Protein AF-A0A9D7K2J8-F1 (afdb_monomer_lite)

Foldseek 3Di:
DDDDDDDDPPPPPPCPVPPPLFAEEEEEEQEQDDPPDGSQQQPDDDNGGLVLLLLVLVVVLVNYPAYEYEYCDPVSVVRCVVSVHHYHDFDVVCSDPPRDPVNRVVVVCVVVVVDDTSYYHYRYSVCSPRHSVQVNVFVVLQVVDPPRPDTDDDDDDDPPPDQQPDWDADPNDTDRPCPPDDPCVPPPVPDDADDDPVPDGD

InterPro domains:
  IPR003329 Acylneuraminate cytidylyltransferase [PF02348] (27-143)
  IPR029044 Nucleotide-diphospho-sugar transferases [G3DSA:3.90.550.10] (23-186)
  IPR029044 Nucleotide-diphospho-sugar transferases [SSF53448] (23-163)
  IPR050793 CMP-NeuNAc synthase [PTHR21485] (21-173)

Sequence (202 aa):
MKEHVVFGVTLRVEVTAMNLQVRAWAFVPARGGSKSIQKKNIVSLGHRPMIEYGVRAAQLSGRFKRIICSTDDPEIAQIAAGLGVEIDWRPLELATDDASVADVAREFLVRHESDLPDVLGLIQPTSPFLLPDHVISLLDAMTMNTKCCSGQTITPTAHNSHAWNQRFFEEGAVRFMFAHCTQDWIFSPGHLWEWSSTGRIT

Secondary structure (DSSP, 8-state):
-----------------------EEEEEE--S--SSSTTGGGSEETTEEHHHHHHHHHHHHT-EEEEEEEES-HHHHHHHHHTT-EEEE--GGGSSSS--HHHHHHHHHHHTTTS--SEEEE--TT-TT--HHHHHHHHHHHHH-TT-----------TTS-GGG-EEEETTEEEETTTT--HHHHHSTT------TT----

Organism: NCBI:txid2954365

Radius of gyration: 22.58 Å; chains: 1; bounding box: 51×64×64 Å

pLDDT: mean 80.57, std 22.18, range [27.5, 98.62]

Structure (mmCIF, N/CA/C/O backbone):
data_AF-A0A9D7K2J8-F1
#
_entry.id   AF-A0A9D7K2J8-F1
#
loop_
_atom_site.group_PDB
_atom_site.id
_atom_site.type_symbol
_atom_site.label_atom_id
_atom_site.label_alt_id
_atom_site.label_comp_id
_atom_site.label_asym_id
_atom_site.label_entity_id
_atom_site.label_seq_id
_atom_site.pdbx_PDB_ins_code
_atom_site.Cartn_x
_atom_site.Cartn_y
_atom_site.Cartn_z
_atom_site.occupancy
_atom_site.B_iso_or_equiv
_atom_site.auth_seq_id
_atom_site.auth_comp_id
_atom_site.auth_asym_id
_atom_site.auth_atom_id
_atom_site.pdbx_PDB_model_num
ATOM 1 N N . MET A 1 1 ? 15.594 -24.450 -45.900 1.00 42.72 1 MET A N 1
ATOM 2 C CA . MET A 1 1 ? 16.826 -25.217 -46.173 1.00 42.72 1 MET A CA 1
ATOM 3 C C . MET A 1 1 ? 17.829 -24.339 -46.900 1.00 42.72 1 MET A C 1
ATOM 5 O O . MET A 1 1 ? 17.691 -24.129 -48.096 1.00 42.72 1 MET A O 1
ATOM 9 N N . LYS A 1 2 ? 18.786 -23.801 -46.147 1.00 27.50 2 LYS A N 1
ATOM 10 C CA . LYS A 1 2 ? 20.182 -23.548 -46.525 1.00 27.50 2 LYS A CA 1
ATOM 11 C C . LYS A 1 2 ? 20.896 -23.356 -45.189 1.00 27.50 2 LYS A C 1
ATOM 13 O O . LYS A 1 2 ? 20.738 -22.329 -44.540 1.00 27.50 2 LYS A O 1
ATOM 18 N N . GLU A 1 3 ? 21.519 -24.432 -44.728 1.00 31.95 3 GLU A N 1
ATOM 19 C CA . GLU A 1 3 ? 22.302 -24.482 -43.499 1.00 31.95 3 GLU A CA 1
ATOM 20 C C . GLU A 1 3 ? 23.699 -23.941 -43.800 1.00 31.95 3 GLU A C 1
ATOM 22 O O . GLU A 1 3 ? 24.377 -24.428 -44.703 1.00 31.95 3 GLU A O 1
ATOM 27 N N . HIS A 1 4 ? 24.131 -22.942 -43.038 1.00 29.77 4 HIS A N 1
ATOM 28 C CA . HIS A 1 4 ? 25.547 -22.666 -42.858 1.00 29.77 4 HIS A CA 1
ATOM 29 C C . HIS A 1 4 ? 25.929 -23.224 -41.491 1.00 29.77 4 HIS A C 1
ATOM 31 O O . HIS A 1 4 ? 25.612 -22.644 -40.456 1.00 29.77 4 HIS A O 1
ATOM 37 N N . VAL A 1 5 ? 26.563 -24.395 -41.508 1.00 32.91 5 VAL A N 1
ATOM 38 C CA . VAL A 1 5 ? 27.173 -25.013 -40.333 1.00 32.91 5 VAL A CA 1
ATOM 39 C C . VAL A 1 5 ? 28.479 -24.277 -40.057 1.00 32.91 5 VAL A C 1
ATOM 41 O O . VAL A 1 5 ? 29.444 -24.402 -40.807 1.00 32.91 5 VAL A O 1
ATOM 44 N N . VAL A 1 6 ? 28.502 -23.504 -38.977 1.00 33.12 6 VAL A N 1
ATOM 45 C CA . VAL A 1 6 ? 29.734 -23.047 -38.335 1.00 33.12 6 VAL A CA 1
ATOM 46 C C . VAL A 1 6 ? 29.748 -23.684 -36.955 1.00 33.12 6 VAL A C 1
ATOM 48 O O . VAL A 1 6 ? 28.780 -23.565 -36.206 1.00 33.12 6 VAL A O 1
ATOM 51 N N . PHE A 1 7 ? 30.828 -24.406 -36.652 1.00 39.28 7 PHE A N 1
ATOM 52 C CA . PHE A 1 7 ? 31.101 -24.962 -35.331 1.00 39.28 7 PHE A CA 1
ATOM 53 C C . PHE A 1 7 ? 30.921 -23.877 -34.268 1.00 39.28 7 PHE A C 1
ATOM 55 O O . PHE A 1 7 ? 31.705 -22.936 -34.177 1.00 39.28 7 PHE A O 1
ATOM 62 N N . GLY A 1 8 ? 29.883 -24.024 -33.460 1.00 29.44 8 GLY A N 1
ATOM 63 C CA . GLY A 1 8 ? 29.608 -23.158 -32.334 1.00 29.44 8 GLY A CA 1
ATOM 64 C C . GLY A 1 8 ? 28.740 -23.939 -31.377 1.00 29.44 8 GLY A C 1
ATOM 65 O O . GLY A 1 8 ? 27.651 -24.379 -31.742 1.00 29.44 8 GLY A O 1
ATOM 66 N N . VAL A 1 9 ? 29.242 -24.158 -30.165 1.00 32.50 9 VAL A N 1
ATOM 67 C CA . VAL A 1 9 ? 28.431 -24.628 -29.046 1.00 32.50 9 VAL A CA 1
ATOM 68 C C . VAL A 1 9 ? 27.190 -23.743 -29.011 1.00 32.50 9 VAL A C 1
ATOM 70 O O . VAL A 1 9 ? 27.274 -22.557 -28.699 1.00 32.50 9 VAL A O 1
ATOM 73 N N . THR A 1 10 ? 26.037 -24.296 -29.385 1.00 28.89 10 THR A N 1
ATOM 74 C CA . THR A 1 10 ? 24.768 -23.627 -29.129 1.00 28.89 10 THR A CA 1
ATOM 75 C C . THR A 1 10 ? 24.550 -23.765 -27.634 1.00 28.89 10 THR A C 1
ATOM 77 O O . THR A 1 10 ? 23.972 -24.744 -27.167 1.00 28.89 10 THR A O 1
ATOM 80 N N . LEU A 1 11 ? 25.071 -22.807 -26.866 1.00 29.22 11 LEU A N 1
ATOM 81 C CA . LEU A 1 11 ? 24.561 -22.551 -25.531 1.00 29.22 11 LEU A CA 1
ATOM 82 C C . LEU A 1 11 ? 23.111 -22.119 -25.737 1.00 29.22 11 LEU A C 1
ATOM 84 O O . LEU A 1 11 ? 22.821 -20.950 -25.985 1.00 29.22 11 LEU A O 1
ATOM 88 N N . ARG A 1 12 ? 22.186 -23.081 -25.666 1.00 32.66 12 ARG A N 1
ATOM 89 C CA . ARG A 1 12 ? 20.829 -22.765 -25.244 1.00 32.66 12 ARG A CA 1
ATOM 90 C C . ARG A 1 12 ? 20.974 -22.253 -23.822 1.00 32.66 12 ARG A C 1
ATOM 92 O O . ARG A 1 12 ? 20.984 -23.028 -22.873 1.00 32.66 12 ARG A O 1
ATOM 99 N N . VAL A 1 13 ? 21.134 -20.942 -23.685 1.00 35.16 13 VAL A N 1
ATOM 100 C CA . VAL A 1 13 ? 20.726 -20.273 -22.461 1.00 35.16 13 VAL A CA 1
ATOM 101 C C . VAL A 1 13 ? 19.210 -20.382 -22.482 1.00 35.16 13 VAL A C 1
ATOM 103 O O . VAL A 1 13 ? 18.506 -19.513 -22.990 1.00 35.16 13 VAL A O 1
ATOM 106 N N . GLU A 1 14 ? 18.700 -21.514 -22.003 1.00 33.59 14 GLU A N 1
ATOM 107 C CA . GLU A 1 14 ? 17.402 -21.495 -21.363 1.00 33.59 14 GLU A CA 1
ATOM 108 C C . GLU A 1 14 ? 17.579 -20.495 -20.227 1.00 33.59 14 GLU A C 1
ATOM 110 O O . GLU A 1 14 ? 18.147 -20.800 -19.179 1.00 33.59 14 GLU A O 1
ATOM 115 N N . VAL A 1 15 ? 17.157 -19.249 -20.464 1.00 40.69 15 VAL A N 1
ATOM 116 C CA . VAL A 1 15 ? 16.729 -18.389 -19.372 1.00 40.69 15 VAL A CA 1
ATOM 117 C C . VAL A 1 15 ? 15.488 -19.092 -18.844 1.00 40.69 15 VAL A C 1
ATOM 119 O O . VAL A 1 15 ? 14.358 -18.742 -19.174 1.00 40.69 15 VAL A O 1
ATOM 122 N N . THR A 1 16 ? 15.702 -20.166 -18.084 1.00 38.16 16 THR A N 1
ATOM 123 C CA . THR A 1 16 ? 14.761 -20.618 -17.082 1.00 38.16 16 THR A CA 1
ATOM 124 C C . THR A 1 16 ? 14.515 -19.352 -16.303 1.00 38.16 16 THR A C 1
ATOM 126 O O . THR A 1 16 ? 15.433 -18.883 -15.630 1.00 38.16 16 THR A O 1
ATOM 129 N N . ALA A 1 17 ? 13.367 -18.709 -16.532 1.00 44.31 17 ALA A N 1
ATOM 130 C CA . ALA A 1 17 ? 12.956 -17.555 -15.765 1.00 44.31 17 ALA A CA 1
ATOM 131 C C . ALA A 1 17 ? 13.170 -17.979 -14.320 1.00 44.31 17 ALA A C 1
ATOM 133 O O . ALA A 1 17 ? 12.483 -18.882 -13.835 1.00 44.31 17 ALA A O 1
ATOM 134 N N . MET A 1 18 ? 14.229 -17.461 -13.693 1.00 40.12 18 MET A N 1
ATOM 135 C CA . MET A 1 18 ? 14.464 -17.694 -12.289 1.00 40.12 18 MET A CA 1
ATOM 136 C C . MET A 1 18 ? 13.236 -17.072 -11.664 1.00 40.12 18 MET A C 1
ATOM 138 O O . MET A 1 18 ? 13.095 -15.853 -11.634 1.00 40.12 18 MET A O 1
ATOM 142 N N . ASN A 1 19 ? 12.293 -17.931 -11.295 1.00 48.06 19 ASN A N 1
ATOM 143 C CA . ASN A 1 19 ? 11.078 -17.577 -10.604 1.00 48.06 19 ASN A CA 1
ATOM 144 C C . ASN A 1 19 ? 11.541 -17.222 -9.189 1.00 48.06 19 ASN A C 1
ATOM 146 O O . ASN A 1 19 ? 11.388 -18.002 -8.252 1.00 48.06 19 ASN A O 1
ATOM 150 N N . LEU A 1 20 ? 12.250 -16.096 -9.075 1.00 53.81 20 LEU A N 1
ATOM 151 C CA . LEU A 1 20 ? 12.633 -15.458 -7.833 1.00 53.81 20 LEU A CA 1
ATOM 152 C C . LEU A 1 20 ? 11.318 -14.972 -7.243 1.00 53.81 20 LEU A C 1
ATOM 154 O O . LEU A 1 20 ? 10.879 -13.847 -7.458 1.00 53.81 20 LEU A O 1
ATOM 158 N N . GLN A 1 21 ? 10.633 -15.898 -6.578 1.00 67.00 21 GLN A N 1
ATOM 159 C CA . GLN A 1 21 ? 9.435 -15.648 -5.800 1.00 67.00 21 GLN A CA 1
ATOM 160 C C . GLN A 1 21 ? 9.854 -14.787 -4.605 1.00 67.00 21 GLN A C 1
ATOM 162 O O . GLN A 1 21 ? 10.133 -15.296 -3.522 1.00 67.00 21 GLN A O 1
ATOM 167 N N . VAL A 1 22 ? 9.971 -13.480 -4.836 1.00 85.44 22 VAL A N 1
ATOM 168 C CA . VAL A 1 22 ? 10.204 -12.481 -3.793 1.00 85.44 22 VAL A CA 1
ATOM 169 C C . VAL A 1 22 ? 9.0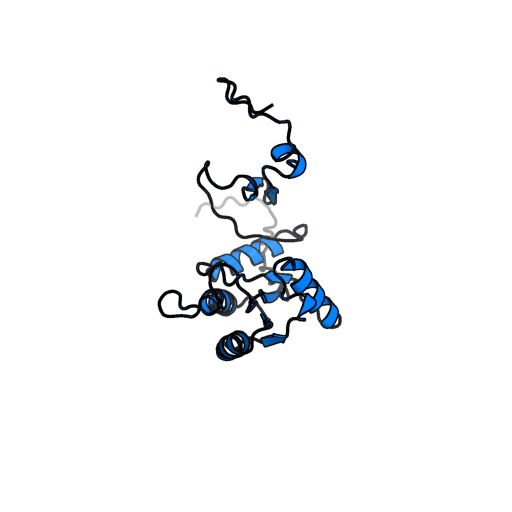24 -12.516 -2.833 1.00 85.44 22 VAL A C 1
ATOM 171 O O . VAL A 1 22 ? 7.865 -12.423 -3.249 1.00 85.44 22 VAL A O 1
ATOM 174 N N . ARG A 1 23 ? 9.302 -12.651 -1.534 1.00 93.50 23 ARG A N 1
ATOM 175 C CA . ARG A 1 23 ? 8.277 -12.604 -0.489 1.00 93.50 23 ARG A CA 1
ATOM 176 C C . ARG A 1 23 ? 7.790 -11.168 -0.351 1.00 93.50 23 ARG A C 1
ATOM 178 O O . ARG A 1 23 ? 8.352 -10.392 0.417 1.00 93.50 23 ARG A O 1
ATOM 185 N N . ALA A 1 24 ? 6.737 -10.815 -1.077 1.00 95.56 24 ALA A N 1
ATOM 186 C CA . ALA A 1 24 ? 6.154 -9.483 -1.017 1.00 95.56 24 ALA A CA 1
ATOM 187 C C . ALA A 1 24 ? 4.898 -9.443 -0.135 1.00 95.56 24 ALA A C 1
ATOM 189 O O . ALA A 1 24 ? 4.034 -10.325 -0.217 1.00 95.56 24 ALA A O 1
ATOM 190 N N . TRP A 1 25 ? 4.765 -8.387 0.667 1.00 98.06 25 TRP A N 1
ATOM 191 C CA . TRP A 1 25 ? 3.527 -8.031 1.369 1.00 98.06 25 TRP A CA 1
ATOM 192 C C . TRP A 1 25 ? 3.001 -6.699 0.845 1.00 98.06 25 TRP A C 1
ATOM 194 O O . TRP A 1 25 ? 3.784 -5.795 0.561 1.00 98.06 25 TRP A O 1
ATOM 204 N N . ALA A 1 26 ? 1.683 -6.557 0.739 1.00 98.38 26 ALA A N 1
ATOM 205 C CA . ALA A 1 26 ? 1.047 -5.275 0.469 1.00 98.38 26 ALA A CA 1
ATOM 206 C C . ALA A 1 26 ? 0.659 -4.599 1.784 1.00 98.38 26 ALA A C 1
ATOM 208 O O . ALA A 1 26 ? 0.075 -5.229 2.662 1.00 98.38 26 ALA A O 1
ATOM 209 N N . PHE A 1 27 ? 0.938 -3.306 1.889 1.00 98.50 27 PHE A N 1
ATOM 210 C CA . PHE A 1 27 ? 0.617 -2.474 3.038 1.00 98.50 27 PHE A CA 1
ATOM 211 C C . PHE A 1 27 ? -0.254 -1.298 2.594 1.00 98.50 27 PHE A C 1
ATOM 213 O O . PHE A 1 27 ? 0.160 -0.470 1.780 1.00 98.50 27 PHE A O 1
ATOM 220 N N . VAL A 1 28 ? -1.475 -1.244 3.118 1.00 98.38 28 VAL A N 1
ATOM 221 C CA . VAL A 1 28 ? -2.526 -0.288 2.765 1.00 98.38 28 VAL A CA 1
ATOM 222 C C . VAL A 1 28 ? -2.714 0.684 3.937 1.00 98.38 28 VAL A C 1
ATOM 224 O O . VAL A 1 28 ? -3.428 0.369 4.891 1.00 98.38 28 VAL A O 1
ATOM 227 N N . PRO A 1 29 ? -2.074 1.866 3.929 1.00 96.50 29 PRO A N 1
ATOM 228 C CA . PRO A 1 29 ? -2.249 2.850 4.991 1.00 96.50 29 PRO A CA 1
ATOM 229 C C . PRO A 1 29 ? -3.591 3.576 4.823 1.00 96.50 29 PRO A C 1
ATOM 231 O O . PRO A 1 29 ? -3.757 4.384 3.910 1.00 96.50 29 PRO A O 1
ATOM 234 N N . ALA A 1 30 ? -4.537 3.344 5.732 1.00 95.50 30 ALA A N 1
ATOM 235 C CA . ALA A 1 30 ? -5.884 3.902 5.649 1.00 95.50 30 ALA A CA 1
ATOM 236 C C . ALA A 1 30 ? -6.333 4.515 6.985 1.00 95.50 30 ALA A C 1
ATOM 238 O O . ALA A 1 30 ? -7.127 3.930 7.712 1.00 95.50 30 ALA A O 1
ATOM 239 N N . ARG A 1 31 ? -5.839 5.714 7.318 1.00 94.06 31 ARG A N 1
ATOM 240 C CA . ARG A 1 31 ? -6.270 6.421 8.539 1.00 94.06 31 ARG A CA 1
ATOM 241 C C . ARG A 1 31 ? -7.707 6.943 8.458 1.00 94.06 31 ARG A C 1
ATOM 243 O O . ARG A 1 31 ? -8.151 7.328 7.370 1.00 94.06 31 ARG A O 1
ATOM 250 N N . GLY A 1 32 ? -8.393 7.029 9.594 1.00 90.12 32 GLY A N 1
ATOM 251 C CA . GLY A 1 32 ? -9.736 7.613 9.702 1.00 90.12 32 GLY A CA 1
ATOM 252 C C . GLY A 1 32 ? -9.743 9.134 9.552 1.00 90.12 32 GLY A C 1
ATOM 253 O O . GLY A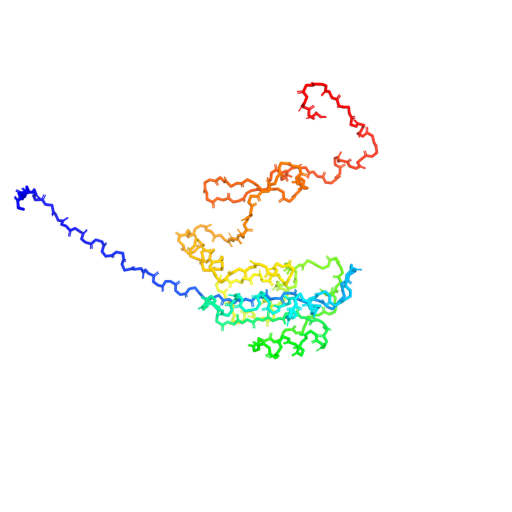 1 32 ? -10.551 9.699 8.803 1.00 90.12 32 GLY A O 1
ATOM 254 N N . GLY A 1 33 ? -8.794 9.798 10.220 1.00 83.81 33 GLY A N 1
ATOM 255 C CA . GLY A 1 33 ? -8.664 11.256 10.268 1.00 83.81 33 GLY A CA 1
ATOM 256 C C . GLY A 1 33 ? -8.195 11.871 8.949 1.00 83.81 33 GLY A C 1
ATOM 257 O O . GLY A 1 33 ? -7.017 12.147 8.770 1.00 83.81 33 GLY A O 1
ATOM 258 N N . SER A 1 34 ? -9.103 12.094 8.000 1.00 76.88 34 SER A N 1
ATOM 259 C CA . SER A 1 34 ? -8.810 12.785 6.735 1.00 76.88 34 SER A CA 1
ATOM 260 C C . SER A 1 34 ? -9.321 14.231 6.759 1.00 76.88 34 SER A C 1
ATOM 262 O O . SER A 1 34 ? -10.524 14.454 6.857 1.00 76.88 34 SER A O 1
ATOM 264 N N . LYS A 1 35 ? -8.409 15.210 6.624 1.00 75.06 35 LYS A N 1
ATOM 265 C CA . LYS A 1 35 ? -8.707 16.659 6.684 1.00 75.06 35 LYS A CA 1
ATOM 266 C C . LYS A 1 35 ? -9.657 17.167 5.593 1.00 75.06 35 LYS A C 1
ATOM 268 O O . LYS A 1 35 ? -10.490 18.019 5.865 1.00 75.06 35 LYS A O 1
ATOM 273 N N . SER A 1 36 ? -9.499 16.696 4.354 1.00 78.88 36 SER A N 1
ATOM 274 C CA . SER A 1 36 ? -10.251 17.222 3.203 1.00 78.88 36 SER A CA 1
ATOM 275 C C . SER A 1 36 ? -11.596 16.534 2.996 1.00 78.88 36 SER A C 1
ATOM 277 O O . SER A 1 36 ? -12.593 17.189 2.720 1.00 78.88 36 SER A O 1
ATOM 279 N N . ILE A 1 37 ? -11.622 15.210 3.119 1.00 82.00 37 ILE A N 1
ATOM 280 C CA . ILE A 1 37 ? -12.823 14.390 2.975 1.00 82.00 37 ILE A CA 1
ATOM 281 C C . ILE A 1 37 ? -12.840 13.444 4.167 1.00 82.00 37 ILE A C 1
ATOM 283 O O . ILE A 1 37 ? -11.963 12.588 4.271 1.00 82.00 37 ILE A O 1
ATOM 287 N N . GLN A 1 38 ? -13.816 13.589 5.061 1.00 83.56 38 GLN A N 1
ATOM 288 C CA . GLN A 1 38 ? -13.957 12.704 6.215 1.00 83.56 38 GLN A CA 1
ATOM 289 C C . GLN A 1 38 ? -14.032 11.244 5.747 1.00 83.56 38 GLN A C 1
ATOM 291 O O . GLN A 1 38 ? -14.759 10.932 4.805 1.00 83.56 38 GLN A O 1
ATOM 296 N N . LYS A 1 39 ? -13.247 10.357 6.376 1.00 84.12 39 LYS A N 1
ATOM 297 C CA . LYS A 1 39 ? -13.185 8.927 6.028 1.00 84.12 39 LYS A CA 1
ATOM 298 C C . LYS A 1 39 ? -12.918 8.667 4.534 1.00 84.12 39 LYS A C 1
ATOM 300 O O . LYS A 1 39 ? -13.392 7.682 3.975 1.00 84.12 39 LYS A O 1
ATOM 305 N N . LYS A 1 40 ? -12.106 9.524 3.886 1.00 89.62 40 LYS A N 1
ATOM 306 C CA . LYS A 1 40 ? -11.760 9.473 2.448 1.00 89.62 40 LYS A CA 1
ATOM 307 C C . LYS A 1 40 ? -11.501 8.060 1.916 1.00 89.62 40 LYS A C 1
ATOM 309 O O . LYS A 1 40 ? -11.937 7.738 0.817 1.00 89.62 40 LYS A O 1
ATOM 314 N N . ASN A 1 41 ? -10.802 7.230 2.691 1.00 93.19 41 ASN A N 1
ATOM 315 C CA . ASN A 1 41 ? -10.405 5.880 2.287 1.00 93.19 41 ASN A CA 1
ATOM 316 C C . ASN A 1 41 ? -11.591 4.929 2.066 1.00 93.19 41 ASN A C 1
ATOM 318 O O . ASN A 1 41 ? -11.442 3.954 1.342 1.00 93.19 41 ASN A O 1
ATOM 322 N N . ILE A 1 42 ? -12.763 5.207 2.635 1.00 94.88 42 ILE A N 1
ATOM 323 C CA . ILE A 1 42 ? -13.967 4.379 2.472 1.00 94.88 42 ILE A CA 1
ATOM 324 C C . ILE A 1 42 ? -15.127 5.118 1.805 1.00 94.88 42 ILE A C 1
ATOM 326 O O . ILE A 1 42 ? -16.183 4.531 1.584 1.00 94.88 42 ILE A O 1
ATOM 330 N N . VAL A 1 43 ? -14.924 6.379 1.416 1.00 94.38 43 VAL A N 1
ATOM 331 C CA . VAL A 1 43 ? -15.885 7.083 0.565 1.00 94.38 43 VAL A CA 1
ATOM 332 C C . VAL A 1 43 ? -16.068 6.303 -0.732 1.00 94.38 43 VAL A C 1
ATOM 334 O O . VAL A 1 43 ? -15.097 5.833 -1.333 1.00 94.38 43 VAL A O 1
ATOM 337 N N . SER A 1 44 ? -17.325 6.168 -1.157 1.00 94.50 44 SER A N 1
ATOM 338 C CA . SER A 1 44 ? -17.652 5.507 -2.414 1.00 94.50 44 SER A CA 1
ATOM 339 C C . SER A 1 44 ? -17.076 6.300 -3.580 1.00 94.50 44 SER A C 1
ATOM 341 O O . SER A 1 44 ? -17.411 7.468 -3.787 1.00 94.50 44 SER A O 1
ATOM 343 N N . LEU A 1 45 ? -16.230 5.648 -4.366 1.00 93.94 45 LEU A N 1
ATOM 344 C CA . LEU A 1 45 ? -15.833 6.106 -5.683 1.00 93.94 45 LEU A CA 1
ATOM 345 C C . LEU A 1 45 ? -16.579 5.227 -6.685 1.00 93.94 45 LEU A C 1
ATOM 347 O O . LEU A 1 45 ? -16.332 4.029 -6.779 1.00 93.94 45 LEU A O 1
ATOM 351 N N . GLY A 1 46 ? -17.568 5.793 -7.378 1.00 92.50 46 GLY A N 1
ATOM 352 C CA . GLY A 1 46 ? -18.526 4.984 -8.132 1.00 92.50 46 GLY A CA 1
ATOM 353 C C . GLY A 1 46 ? -19.326 4.072 -7.196 1.00 92.50 46 GLY A C 1
ATOM 354 O O . GLY A 1 46 ? -20.070 4.562 -6.349 1.00 92.50 46 GLY A O 1
ATOM 355 N N . HIS A 1 47 ? -19.165 2.755 -7.343 1.00 92.69 47 HIS A N 1
ATOM 356 C CA . HIS A 1 47 ? -19.929 1.738 -6.604 1.00 92.69 47 HIS A CA 1
ATOM 357 C C . HIS A 1 47 ? -19.110 0.983 -5.547 1.00 92.69 47 HIS A C 1
ATOM 359 O O . HIS A 1 47 ? -19.585 -0.024 -5.026 1.00 92.69 47 HIS A O 1
ATOM 365 N N . ARG A 1 48 ? -17.869 1.406 -5.280 1.00 95.81 48 ARG A N 1
ATOM 366 C CA . ARG A 1 48 ? -16.945 0.714 -4.370 1.00 95.81 48 ARG A CA 1
ATOM 367 C C . ARG A 1 48 ? -16.266 1.716 -3.431 1.00 95.81 48 ARG A C 1
ATOM 369 O O . ARG A 1 48 ? -15.952 2.824 -3.874 1.00 95.81 48 ARG A O 1
ATOM 376 N N . PRO A 1 49 ? -16.002 1.359 -2.162 1.00 96.44 49 PRO A N 1
ATOM 377 C CA . PRO A 1 49 ? -15.151 2.156 -1.284 1.00 96.44 49 PRO A CA 1
ATOM 378 C C . PRO A 1 49 ? -13.775 2.392 -1.918 1.00 96.44 49 PRO A C 1
ATOM 380 O O . PRO A 1 49 ? -13.211 1.493 -2.538 1.00 96.44 49 PRO A O 1
ATOM 383 N N . MET A 1 50 ? -13.204 3.585 -1.750 1.00 96.50 50 MET A N 1
ATOM 384 C CA . MET A 1 50 ? -11.927 3.959 -2.375 1.00 96.50 50 MET A CA 1
ATOM 385 C C . MET A 1 50 ? -10.787 2.953 -2.100 1.00 96.50 50 MET A C 1
ATOM 387 O O . MET A 1 50 ? -10.045 2.598 -3.015 1.00 96.50 50 MET A O 1
ATOM 391 N N . ILE A 1 51 ? -10.685 2.438 -0.872 1.00 97.44 51 ILE A N 1
ATOM 392 C CA . ILE A 1 51 ? -9.700 1.427 -0.459 1.00 97.44 51 ILE A CA 1
ATOM 393 C C . ILE A 1 51 ? -9.798 0.123 -1.258 1.00 97.44 51 ILE A C 1
ATOM 395 O O . ILE A 1 51 ? -8.780 -0.523 -1.514 1.00 97.44 51 ILE A O 1
ATOM 399 N N . GLU A 1 52 ? -11.002 -0.246 -1.701 1.00 98.12 52 GLU A N 1
ATOM 400 C CA . GLU A 1 52 ? -11.242 -1.503 -2.403 1.00 98.12 52 GLU A CA 1
ATOM 401 C C . GLU A 1 52 ? -10.471 -1.575 -3.721 1.00 98.12 52 GLU A C 1
ATOM 403 O O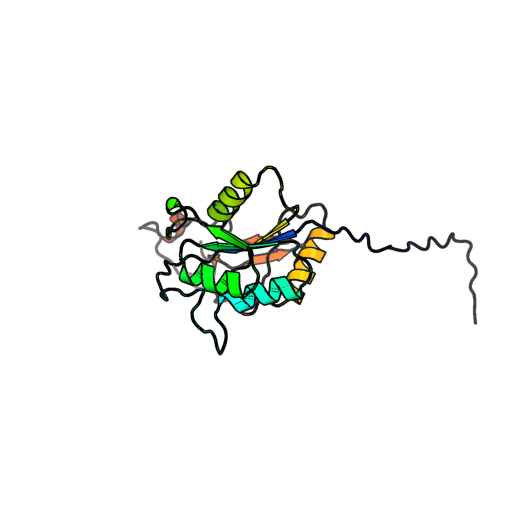 . GLU A 1 52 ? -9.978 -2.638 -4.089 1.00 98.12 52 GLU A O 1
ATOM 408 N N . TYR A 1 53 ? -10.312 -0.449 -4.417 1.00 98.06 53 TYR A N 1
ATOM 409 C CA . TYR A 1 53 ? -9.601 -0.401 -5.692 1.00 98.06 53 TYR A CA 1
ATOM 410 C C . TYR A 1 53 ? -8.148 -0.871 -5.562 1.00 98.06 53 TYR A C 1
ATOM 412 O O . TYR A 1 53 ? -7.719 -1.773 -6.285 1.00 98.06 53 TYR A O 1
ATOM 420 N N . GLY A 1 54 ? -7.411 -0.310 -4.600 1.00 97.69 54 GLY A N 1
ATOM 421 C CA . GLY A 1 54 ? -6.020 -0.686 -4.344 1.00 97.69 54 GLY A CA 1
ATOM 422 C C . GLY A 1 54 ? -5.890 -2.121 -3.831 1.00 97.69 54 GLY A C 1
ATOM 423 O O . GLY A 1 54 ? -5.035 -2.869 -4.305 1.00 97.69 54 GLY A O 1
ATOM 424 N N . VAL A 1 55 ? -6.774 -2.535 -2.915 1.00 98.38 55 VAL A N 1
ATOM 425 C CA . VAL A 1 55 ? -6.800 -3.909 -2.388 1.00 98.38 55 VAL A CA 1
ATOM 426 C C . VAL A 1 55 ? -7.032 -4.923 -3.506 1.00 98.38 55 VAL A C 1
ATOM 428 O O . VAL A 1 55 ? -6.284 -5.891 -3.619 1.00 98.38 55 VAL A O 1
ATOM 431 N N . ARG A 1 56 ? -8.010 -4.684 -4.385 1.00 98.12 56 ARG A N 1
ATOM 432 C CA . ARG A 1 56 ? -8.288 -5.581 -5.511 1.00 98.12 56 ARG A CA 1
ATOM 433 C C . ARG A 1 56 ? -7.144 -5.613 -6.512 1.00 98.12 56 ARG A C 1
ATOM 435 O O . ARG A 1 56 ? -6.841 -6.687 -7.019 1.00 98.12 56 ARG A O 1
ATOM 442 N N . ALA A 1 57 ? -6.484 -4.485 -6.778 1.00 98.19 57 ALA A N 1
ATOM 443 C CA . ALA A 1 57 ? -5.293 -4.467 -7.624 1.00 98.19 57 ALA A CA 1
ATOM 444 C C . ALA A 1 57 ? -4.174 -5.348 -7.043 1.00 98.19 57 ALA A C 1
ATOM 446 O O . ALA A 1 57 ? -3.585 -6.154 -7.764 1.00 98.19 57 ALA A O 1
ATOM 447 N N . ALA A 1 58 ? -3.938 -5.258 -5.730 1.00 98.19 58 ALA A N 1
ATOM 448 C CA . ALA A 1 58 ? -2.981 -6.105 -5.026 1.00 98.19 58 ALA A CA 1
ATOM 449 C C . ALA A 1 58 ? -3.376 -7.593 -5.079 1.00 98.19 58 ALA A C 1
ATOM 451 O O . ALA A 1 58 ? -2.541 -8.427 -5.420 1.00 98.19 58 ALA A O 1
ATOM 452 N N . GLN A 1 59 ? -4.644 -7.931 -4.831 1.00 98.38 59 GLN A N 1
ATOM 453 C CA . GLN A 1 59 ? -5.146 -9.310 -4.893 1.00 98.38 59 GLN A CA 1
ATOM 454 C C . GLN A 1 59 ? -5.027 -9.912 -6.296 1.00 98.38 59 GLN A C 1
ATOM 456 O O . GLN A 1 59 ? -4.462 -10.989 -6.470 1.00 98.38 59 GLN A O 1
ATOM 461 N N . LEU A 1 60 ? -5.527 -9.199 -7.307 1.00 98.31 60 LEU A N 1
ATOM 462 C CA . LEU A 1 60 ? -5.539 -9.655 -8.698 1.00 98.31 60 LEU A CA 1
ATOM 463 C C . LEU A 1 60 ? -4.135 -9.741 -9.304 1.00 98.31 60 LEU A C 1
ATOM 465 O O . LEU A 1 60 ? -3.949 -10.470 -10.271 1.00 98.31 60 LEU A O 1
ATOM 469 N N . SER A 1 61 ? -3.147 -9.038 -8.739 1.00 97.38 61 SER A N 1
ATOM 470 C CA . SER A 1 61 ? -1.750 -9.184 -9.163 1.00 97.38 61 SER A CA 1
ATOM 471 C C . SER A 1 61 ? -1.185 -10.579 -8.878 1.00 97.38 61 SER A C 1
ATOM 473 O O . SER A 1 61 ? -0.239 -11.002 -9.538 1.00 97.38 61 SER A O 1
ATOM 475 N N . GLY A 1 62 ? -1.711 -11.278 -7.863 1.00 96.50 62 GLY A N 1
ATOM 476 C CA . GLY A 1 62 ? -1.180 -12.562 -7.403 1.00 96.50 62 GLY A CA 1
ATOM 477 C C . GLY A 1 62 ? 0.254 -12.504 -6.856 1.00 96.50 62 GLY A C 1
ATOM 478 O O . GLY A 1 62 ? 0.865 -13.552 -6.668 1.00 96.50 62 GLY A O 1
ATOM 479 N N . ARG A 1 63 ? 0.816 -11.308 -6.618 1.00 95.44 63 ARG A N 1
ATOM 480 C CA . ARG A 1 63 ? 2.220 -11.130 -6.202 1.00 95.44 63 ARG A CA 1
ATOM 481 C C . ARG A 1 63 ? 2.428 -11.020 -4.693 1.00 95.44 63 ARG A C 1
ATOM 483 O O . ARG A 1 63 ? 3.558 -11.149 -4.234 1.00 95.44 63 ARG A O 1
ATOM 490 N N . PHE A 1 64 ? 1.373 -10.774 -3.919 1.00 97.25 64 PHE A N 1
ATOM 491 C CA . PHE A 1 64 ? 1.482 -10.551 -2.478 1.00 97.25 64 PHE A CA 1
ATOM 492 C C . PHE A 1 64 ? 1.036 -11.772 -1.677 1.00 97.25 64 PHE A C 1
ATOM 494 O O . PHE A 1 64 ? -0.080 -12.258 -1.844 1.00 97.25 64 PHE A O 1
ATOM 501 N N . LYS A 1 65 ? 1.890 -12.227 -0.753 1.00 96.19 65 LYS A N 1
ATOM 502 C CA . LYS A 1 65 ? 1.566 -13.313 0.188 1.00 96.19 65 LYS A CA 1
ATOM 503 C C . LYS A 1 65 ? 0.581 -12.861 1.269 1.00 96.19 65 LYS A C 1
ATOM 505 O O . LYS A 1 65 ? -0.227 -13.653 1.740 1.00 96.19 65 LYS A O 1
ATOM 510 N N . ARG A 1 66 ? 0.696 -11.598 1.680 1.00 97.38 66 ARG A N 1
ATOM 511 C CA . ARG A 1 66 ? -0.136 -10.944 2.694 1.00 97.38 66 ARG A CA 1
ATOM 512 C C . ARG A 1 66 ? -0.550 -9.575 2.188 1.00 97.38 66 ARG A C 1
ATOM 514 O O . ARG A 1 66 ? 0.237 -8.899 1.523 1.00 97.38 66 ARG A O 1
ATOM 521 N N . ILE A 1 67 ? -1.766 -9.167 2.521 1.00 98.62 67 ILE A N 1
ATOM 522 C CA . ILE A 1 67 ? -2.268 -7.817 2.275 1.00 98.62 67 ILE A CA 1
ATOM 523 C C . ILE A 1 67 ? -2.758 -7.303 3.620 1.00 98.62 67 ILE A C 1
ATOM 525 O O . ILE A 1 67 ? -3.631 -7.917 4.226 1.00 98.62 67 ILE A O 1
ATOM 529 N N . ILE A 1 68 ? -2.163 -6.210 4.085 1.00 98.62 68 ILE A N 1
ATOM 530 C CA . ILE A 1 68 ? -2.380 -5.644 5.411 1.00 98.62 68 ILE A CA 1
ATOM 531 C C . ILE A 1 68 ? -2.954 -4.240 5.255 1.00 98.62 68 ILE A C 1
ATOM 533 O O . ILE A 1 68 ? -2.385 -3.412 4.546 1.00 98.62 68 ILE A O 1
ATOM 537 N N . CYS A 1 69 ? -4.058 -3.950 5.933 1.00 98.56 69 CYS A N 1
ATOM 538 C CA . CYS A 1 69 ? -4.611 -2.612 6.079 1.00 98.56 69 CYS A CA 1
ATOM 539 C C . CYS A 1 69 ? -4.255 -2.049 7.454 1.00 98.56 69 CYS A C 1
ATOM 541 O O . CYS A 1 69 ? -4.722 -2.565 8.466 1.00 98.56 69 CYS A O 1
ATOM 543 N N . SER A 1 70 ? -3.469 -0.970 7.484 1.00 98.12 70 SER A N 1
ATOM 544 C CA . SER A 1 70 ? -3.106 -0.271 8.721 1.00 98.12 70 SER A CA 1
ATOM 545 C C . SER A 1 70 ? -4.020 0.926 8.960 1.00 98.12 70 SER A C 1
ATOM 547 O O . SER A 1 70 ? -3.977 1.914 8.208 1.00 98.12 70 SER A O 1
ATOM 549 N N . THR A 1 71 ? -4.844 0.843 10.004 1.00 97.62 71 THR A N 1
ATOM 550 C CA . THR A 1 71 ? -5.897 1.818 10.316 1.00 97.62 71 THR A CA 1
ATOM 551 C C . THR A 1 71 ? -6.093 2.011 11.820 1.00 97.62 71 THR A C 1
ATOM 553 O O . THR A 1 71 ? -5.808 1.126 12.619 1.00 97.62 71 THR A O 1
ATOM 556 N N . ASP A 1 72 ? -6.579 3.191 12.190 1.00 96.19 72 ASP A N 1
ATOM 557 C CA . ASP A 1 72 ? -7.031 3.595 13.524 1.00 96.19 72 ASP A CA 1
ATOM 558 C C . ASP A 1 72 ? -8.571 3.632 13.632 1.00 96.19 72 ASP A C 1
ATOM 560 O O . ASP A 1 72 ? -9.115 3.880 14.706 1.00 96.19 72 ASP A O 1
ATOM 564 N N . ASP A 1 73 ? -9.288 3.396 12.527 1.00 96.50 73 ASP A N 1
ATOM 565 C CA . ASP A 1 73 ? -10.737 3.577 12.436 1.00 96.50 73 ASP A CA 1
ATOM 566 C C . ASP A 1 73 ? -11.477 2.227 12.323 1.00 96.50 73 ASP A C 1
ATOM 568 O O . ASP A 1 73 ? -11.222 1.456 11.390 1.00 96.50 73 ASP A O 1
ATOM 572 N N . PRO A 1 74 ? -12.429 1.930 13.230 1.00 96.81 74 PRO A N 1
ATOM 573 C CA . PRO A 1 74 ? -13.170 0.669 13.210 1.00 96.81 74 PRO A CA 1
ATOM 574 C C . PRO A 1 74 ? -14.013 0.418 11.956 1.00 96.81 74 PRO A C 1
ATOM 576 O O . PRO A 1 74 ? -14.175 -0.734 11.559 1.00 96.81 74 PRO A O 1
ATOM 579 N N . GLU A 1 75 ? -14.546 1.460 11.315 1.00 97.19 75 GLU A N 1
ATOM 580 C CA . GLU A 1 75 ? -15.343 1.314 10.092 1.00 97.19 75 GLU A CA 1
ATOM 581 C C . GLU A 1 75 ? -14.440 0.956 8.907 1.00 97.19 75 GLU A C 1
ATOM 583 O O . GLU A 1 75 ? -14.756 0.057 8.124 1.00 97.19 75 GLU A O 1
ATOM 588 N N . ILE A 1 76 ? -13.270 1.600 8.816 1.00 97.50 76 ILE A N 1
ATOM 589 C CA . ILE A 1 76 ? -12.248 1.243 7.826 1.00 97.50 76 ILE A CA 1
ATOM 590 C C . ILE A 1 76 ? -11.781 -0.199 8.039 1.00 97.50 76 ILE A C 1
ATOM 592 O O . ILE A 1 76 ? -11.705 -0.956 7.070 1.00 97.50 76 ILE A O 1
ATOM 596 N N . ALA A 1 77 ? -11.519 -0.597 9.288 1.00 98.12 77 ALA A N 1
ATOM 597 C CA . ALA A 1 77 ? -11.125 -1.962 9.626 1.00 98.12 77 ALA A CA 1
ATOM 598 C C . ALA A 1 77 ? -12.191 -2.986 9.209 1.00 98.12 77 ALA A C 1
ATOM 600 O O . ALA A 1 77 ? -11.858 -4.005 8.607 1.00 98.12 77 ALA A O 1
ATOM 601 N N . GLN A 1 78 ? -13.471 -2.705 9.469 1.00 98.38 78 GLN A N 1
ATOM 602 C CA . GLN A 1 78 ? -14.574 -3.586 9.087 1.00 98.38 78 GLN A CA 1
ATOM 603 C C . GLN A 1 78 ? -14.670 -3.759 7.565 1.00 98.38 78 GLN A C 1
ATOM 605 O O . GLN A 1 78 ? -14.798 -4.885 7.080 1.00 98.38 78 GLN A O 1
ATOM 610 N N . ILE A 1 79 ? -14.581 -2.662 6.807 1.00 98.00 79 ILE A N 1
ATOM 611 C CA . ILE A 1 79 ? -14.623 -2.700 5.339 1.00 98.00 79 ILE A CA 1
ATOM 612 C C . ILE A 1 79 ? -13.416 -3.462 4.792 1.00 98.00 79 ILE A C 1
ATOM 614 O O . ILE A 1 79 ? -13.586 -4.355 3.966 1.00 98.00 79 ILE A O 1
ATOM 618 N N . ALA A 1 80 ? -12.208 -3.158 5.272 1.00 98.12 80 ALA A N 1
ATOM 619 C CA . ALA A 1 80 ? -10.988 -3.833 4.847 1.00 98.12 80 ALA A CA 1
ATOM 620 C C . ALA A 1 80 ? -11.032 -5.341 5.160 1.00 98.12 80 ALA A C 1
ATOM 622 O O . ALA A 1 80 ? -10.772 -6.158 4.279 1.00 98.12 80 ALA A O 1
ATOM 623 N N . ALA A 1 81 ? -11.461 -5.732 6.360 1.00 98.38 81 ALA A N 1
ATOM 624 C CA . ALA A 1 81 ? -11.630 -7.140 6.716 1.00 98.38 81 ALA A CA 1
ATOM 625 C C . ALA A 1 81 ? -12.643 -7.845 5.795 1.00 98.38 81 ALA A C 1
ATOM 627 O O . ALA A 1 81 ? -12.407 -8.975 5.368 1.00 98.38 81 ALA A O 1
ATOM 628 N N . GLY A 1 82 ? -13.726 -7.159 5.411 1.00 98.38 82 GLY A N 1
ATOM 629 C CA . GLY A 1 82 ? -14.699 -7.648 4.427 1.00 98.38 82 GLY A CA 1
ATOM 630 C C . GLY A 1 82 ? -14.121 -7.882 3.024 1.00 98.38 82 GLY A C 1
ATOM 631 O O . GLY A 1 82 ? -14.673 -8.675 2.263 1.00 98.38 82 GLY A O 1
ATOM 632 N N . LEU A 1 83 ? -12.990 -7.253 2.689 1.00 98.06 83 LEU A N 1
ATOM 633 C CA . LEU A 1 83 ? -12.235 -7.501 1.456 1.00 98.06 83 LEU A CA 1
ATOM 634 C C . LEU A 1 83 ? -11.246 -8.672 1.579 1.00 98.06 83 LEU A C 1
ATOM 636 O O . LEU A 1 83 ? -10.572 -8.994 0.601 1.00 98.06 83 LEU A O 1
ATOM 640 N N . GLY A 1 84 ? -11.138 -9.303 2.751 1.00 97.94 84 GLY A N 1
ATOM 641 C CA . GLY A 1 84 ? -10.229 -10.422 3.001 1.00 97.94 84 GLY A CA 1
ATOM 642 C C . GLY A 1 84 ? -8.776 -10.005 3.235 1.00 97.94 84 GLY A C 1
ATOM 643 O O . GLY A 1 84 ? -7.873 -10.777 2.916 1.00 97.94 84 GLY A O 1
ATOM 644 N N . VAL A 1 85 ? -8.536 -8.791 3.746 1.00 97.69 85 VAL A N 1
ATOM 645 C CA . VAL A 1 85 ? -7.189 -8.326 4.119 1.00 97.69 85 VAL A CA 1
ATOM 646 C C . VAL A 1 85 ? -6.993 -8.336 5.633 1.00 97.69 85 VAL A C 1
ATOM 648 O O . VAL A 1 85 ? -7.946 -8.210 6.401 1.00 97.69 85 VAL A O 1
ATOM 651 N N . GLU A 1 86 ? -5.746 -8.488 6.065 1.00 98.25 86 GLU A N 1
ATOM 652 C CA . GLU A 1 86 ? -5.370 -8.459 7.476 1.00 98.25 86 GLU A CA 1
ATOM 653 C C . GLU A 1 86 ? -5.469 -7.036 8.030 1.00 98.25 86 GLU A C 1
ATOM 655 O O . GLU A 1 86 ? -5.179 -6.070 7.323 1.00 98.25 86 GLU A O 1
ATOM 660 N N . ILE A 1 87 ? -5.854 -6.899 9.299 1.00 98.44 87 ILE A N 1
ATOM 661 C CA . ILE A 1 87 ? -5.949 -5.595 9.959 1.00 98.44 87 ILE A CA 1
ATOM 662 C C . ILE A 1 87 ? -4.752 -5.397 10.874 1.00 98.44 87 ILE A C 1
ATOM 664 O O . ILE A 1 87 ? -4.512 -6.184 11.788 1.00 98.44 87 ILE A O 1
ATOM 668 N N . ASP A 1 88 ? -4.041 -4.304 10.636 1.00 97.94 88 ASP A N 1
ATOM 669 C CA . ASP A 1 88 ? -3.056 -3.750 11.543 1.00 97.94 88 ASP A CA 1
ATOM 670 C C . ASP A 1 88 ? -3.665 -2.538 12.260 1.00 97.94 88 ASP A C 1
ATOM 672 O O . ASP A 1 88 ? -4.022 -1.539 11.630 1.00 97.94 88 ASP A O 1
ATOM 676 N N . TRP A 1 89 ? -3.811 -2.634 13.581 1.00 97.56 89 TRP A N 1
ATOM 677 C CA . TRP A 1 89 ? -4.279 -1.515 14.394 1.00 97.56 89 TRP A CA 1
ATOM 678 C C . TRP A 1 89 ? -3.146 -0.517 14.576 1.00 97.56 89 TRP A C 1
ATOM 680 O O . TRP A 1 89 ? -2.202 -0.752 15.331 1.00 97.56 89 TRP A O 1
ATOM 690 N N . ARG A 1 90 ? -3.252 0.599 13.859 1.00 94.62 90 ARG A N 1
ATOM 691 C CA . ARG A 1 90 ? -2.255 1.660 13.875 1.00 94.62 90 ARG A CA 1
ATOM 692 C C . ARG A 1 90 ? -2.204 2.318 15.261 1.00 94.62 90 ARG A C 1
ATOM 694 O O . ARG A 1 90 ? -3.257 2.724 15.757 1.00 94.62 90 ARG A O 1
ATOM 701 N N . PRO A 1 91 ? -1.010 2.520 15.846 1.00 93.88 91 PRO A N 1
ATOM 702 C CA . PRO A 1 91 ? -0.866 3.326 17.055 1.00 93.88 91 PRO A CA 1
ATOM 703 C C . PRO A 1 91 ? -1.388 4.755 16.850 1.00 93.88 91 PRO A C 1
ATOM 705 O O . PRO A 1 91 ? -1.157 5.368 15.802 1.00 93.88 91 PRO A O 1
ATOM 708 N N . LEU A 1 92 ? -2.091 5.302 17.845 1.00 92.31 92 LEU A N 1
ATOM 709 C CA . LEU A 1 92 ? -2.752 6.611 17.736 1.00 92.31 92 LEU A CA 1
ATOM 710 C C . LEU A 1 92 ? -1.751 7.752 17.500 1.00 92.31 92 LEU A C 1
ATOM 712 O O . LEU A 1 92 ? -2.047 8.699 16.774 1.00 92.31 92 LEU A O 1
ATOM 716 N N . GLU A 1 93 ? -0.540 7.637 18.041 1.00 93.19 93 GLU A N 1
ATOM 717 C CA . GLU A 1 93 ? 0.576 8.559 17.823 1.00 93.19 93 GLU A CA 1
ATOM 718 C C . GLU A 1 93 ? 1.011 8.654 16.348 1.00 93.19 93 GLU A C 1
ATOM 720 O O . GLU A 1 93 ? 1.554 9.676 15.927 1.00 93.19 93 GLU A O 1
ATOM 725 N N . LEU A 1 94 ? 0.719 7.627 15.543 1.00 93.25 94 LEU A N 1
ATOM 726 C CA . LEU A 1 94 ? 0.990 7.570 14.104 1.00 93.25 94 LEU A CA 1
ATOM 727 C C . LEU A 1 94 ? -0.272 7.798 13.248 1.00 93.25 94 LEU A C 1
ATOM 729 O O . LEU A 1 94 ? -0.229 7.706 12.016 1.00 93.25 94 LEU A O 1
ATOM 733 N N . ALA A 1 95 ? -1.407 8.111 13.876 1.00 89.94 95 ALA A N 1
ATOM 734 C CA . ALA A 1 95 ? -2.663 8.465 13.212 1.00 89.94 95 ALA A CA 1
ATOM 735 C C . ALA A 1 95 ? -2.831 9.987 13.005 1.00 89.94 95 ALA A C 1
ATOM 737 O O . ALA A 1 95 ? -3.907 10.464 12.641 1.00 89.94 95 ALA A O 1
ATOM 738 N N . THR A 1 96 ? -1.765 10.765 13.203 1.00 89.19 96 THR A N 1
ATOM 739 C CA . THR A 1 96 ? -1.764 12.226 13.045 1.00 89.19 96 THR A CA 1
ATOM 740 C C . THR A 1 96 ? -1.585 12.650 11.582 1.00 89.19 96 THR A C 1
ATOM 742 O O . THR A 1 96 ? -1.315 11.833 10.701 1.00 89.19 96 THR A O 1
ATOM 745 N N . ASP A 1 97 ? -1.783 13.939 11.289 1.00 85.69 97 ASP A N 1
ATOM 746 C CA . ASP A 1 97 ? -1.527 14.497 9.951 1.00 85.69 97 ASP A CA 1
ATOM 747 C C . ASP A 1 97 ? -0.046 14.600 9.598 1.00 85.69 97 ASP A C 1
ATOM 749 O O . ASP A 1 97 ? 0.285 14.590 8.414 1.00 85.69 97 ASP A O 1
ATOM 753 N N . ASP A 1 98 ? 0.812 14.694 10.612 1.00 87.19 98 ASP A N 1
ATOM 754 C CA . ASP A 1 98 ? 2.254 14.865 10.449 1.00 87.19 98 ASP A CA 1
ATOM 755 C C . ASP A 1 98 ? 2.994 13.518 10.394 1.00 87.19 98 ASP A C 1
ATOM 757 O O . ASP A 1 98 ? 4.147 13.457 9.969 1.00 87.19 98 ASP A O 1
ATOM 761 N N . ALA A 1 99 ? 2.332 12.420 10.784 1.00 89.94 99 ALA A N 1
ATOM 762 C CA . ALA A 1 99 ? 2.889 11.078 10.691 1.00 89.94 99 ALA A CA 1
ATOM 763 C C . ALA A 1 99 ? 3.068 10.659 9.225 1.00 89.94 99 ALA A C 1
ATOM 765 O O . ALA A 1 99 ? 2.114 10.610 8.438 1.00 89.94 99 ALA A O 1
ATOM 766 N N . SER A 1 100 ? 4.298 10.305 8.850 1.00 92.06 100 SER A N 1
ATOM 767 C CA . SER A 1 100 ? 4.571 9.839 7.496 1.00 92.06 100 SER A CA 1
ATOM 768 C C . SER A 1 100 ? 4.130 8.384 7.312 1.00 92.06 100 SER A C 1
ATOM 770 O O . SER A 1 100 ? 4.180 7.562 8.227 1.00 92.06 100 SER A O 1
ATOM 772 N N . VAL A 1 101 ? 3.752 8.018 6.082 1.00 92.06 101 VAL A N 1
ATOM 773 C CA . VAL A 1 101 ? 3.474 6.611 5.731 1.00 92.06 101 VAL A CA 1
ATOM 774 C C . VAL A 1 101 ? 4.700 5.723 5.981 1.00 92.06 101 VAL A C 1
ATOM 776 O O . VAL A 1 101 ? 4.543 4.555 6.329 1.00 92.06 101 VAL A O 1
ATOM 779 N N . ALA A 1 102 ? 5.910 6.274 5.837 1.00 93.00 102 ALA A N 1
ATOM 780 C CA . ALA A 1 102 ? 7.150 5.560 6.116 1.00 93.00 102 ALA A CA 1
ATOM 781 C C . ALA A 1 102 ? 7.291 5.222 7.609 1.00 93.00 102 ALA A C 1
ATOM 783 O O . ALA A 1 102 ? 7.707 4.114 7.934 1.00 93.00 102 ALA A O 1
ATOM 784 N N . ASP A 1 103 ? 6.897 6.126 8.509 1.00 94.81 103 ASP A N 1
ATOM 785 C CA . ASP A 1 103 ? 6.939 5.881 9.955 1.00 94.81 103 ASP A CA 1
ATOM 786 C C . ASP A 1 103 ? 5.938 4.804 10.370 1.00 94.81 103 ASP A C 1
ATOM 788 O O . ASP A 1 103 ? 6.292 3.904 11.127 1.00 94.81 103 ASP A O 1
ATOM 792 N N . VAL A 1 104 ? 4.726 4.847 9.805 1.00 96.12 104 VAL A N 1
ATOM 793 C CA . VAL A 1 104 ? 3.689 3.822 10.011 1.00 96.12 104 VAL A CA 1
ATOM 794 C C . VAL A 1 104 ? 4.174 2.448 9.537 1.00 96.12 104 VAL A C 1
ATOM 796 O O . VAL A 1 104 ? 4.069 1.465 10.264 1.00 96.12 104 VAL A O 1
ATOM 799 N N . ALA A 1 105 ? 4.740 2.369 8.330 1.00 96.50 105 ALA A N 1
ATOM 800 C CA . ALA A 1 105 ? 5.261 1.117 7.788 1.00 96.50 105 ALA A CA 1
ATOM 801 C C . ALA A 1 105 ? 6.452 0.586 8.603 1.00 96.50 105 ALA A C 1
ATOM 803 O O . ALA A 1 105 ? 6.547 -0.612 8.856 1.00 96.50 105 ALA A O 1
ATOM 804 N N . ARG A 1 106 ? 7.354 1.471 9.038 1.00 96.06 106 ARG A N 1
ATOM 805 C CA . ARG A 1 106 ? 8.513 1.114 9.862 1.00 96.06 106 ARG A CA 1
ATOM 806 C C . ARG A 1 106 ? 8.091 0.574 11.223 1.00 96.06 106 ARG A C 1
ATOM 808 O O . ARG A 1 106 ? 8.633 -0.437 11.649 1.00 96.06 106 ARG A O 1
ATOM 815 N N . GLU A 1 107 ? 7.139 1.221 11.888 1.00 96.88 107 GLU A N 1
ATOM 816 C CA . GLU A 1 107 ? 6.589 0.744 13.160 1.00 96.88 107 GLU A CA 1
ATOM 817 C C . GLU A 1 107 ? 5.978 -0.656 13.006 1.00 96.88 107 GLU A C 1
ATOM 819 O O . GLU A 1 107 ? 6.328 -1.565 13.760 1.00 96.88 107 GLU A O 1
ATOM 824 N N . PHE A 1 108 ? 5.178 -0.863 11.954 1.00 97.12 108 PHE A N 1
ATOM 825 C CA . PHE A 1 108 ? 4.615 -2.171 11.629 1.00 97.12 108 PHE A CA 1
ATOM 826 C C . PHE A 1 108 ? 5.697 -3.243 11.438 1.00 97.12 108 PHE A C 1
ATOM 828 O O . PHE A 1 108 ? 5.585 -4.328 12.009 1.00 97.12 108 PHE A O 1
ATOM 835 N N . LEU A 1 109 ? 6.752 -2.954 10.669 1.00 96.50 109 LEU A N 1
ATOM 836 C CA . LEU A 1 109 ? 7.842 -3.906 10.434 1.00 96.50 109 LEU A CA 1
ATOM 837 C C . LEU A 1 109 ? 8.625 -4.221 11.715 1.00 96.50 109 LEU A C 1
ATOM 839 O O . LEU A 1 109 ? 8.969 -5.377 11.929 1.00 96.50 109 LEU A O 1
ATOM 843 N N . VAL A 1 110 ? 8.865 -3.235 12.586 1.00 96.38 110 VAL A N 1
ATOM 844 C CA . VAL A 1 110 ? 9.541 -3.456 13.878 1.00 96.38 110 VAL A CA 1
ATOM 845 C C . VAL A 1 110 ? 8.732 -4.403 14.766 1.00 96.38 110 VAL A C 1
ATOM 847 O O . VAL A 1 110 ? 9.294 -5.332 15.336 1.00 96.38 110 VAL A O 1
ATOM 850 N N . ARG A 1 111 ? 7.401 -4.254 14.824 1.00 94.81 111 ARG A N 1
ATOM 851 C CA . ARG A 1 111 ? 6.536 -5.204 15.550 1.00 94.81 111 ARG A CA 1
ATOM 852 C C . ARG A 1 111 ? 6.550 -6.626 14.979 1.00 94.81 111 ARG A C 1
ATOM 854 O O . ARG A 1 111 ? 6.183 -7.559 15.689 1.00 94.81 111 ARG A O 1
ATOM 861 N N . HIS A 1 112 ? 6.953 -6.790 13.720 1.00 93.38 112 HIS A N 1
ATOM 862 C CA . HIS A 1 112 ? 6.987 -8.065 13.000 1.00 93.38 112 HIS A CA 1
ATOM 863 C C . HIS A 1 112 ? 8.416 -8.500 12.644 1.00 93.38 112 HIS A C 1
ATOM 865 O O . HIS A 1 112 ? 8.605 -9.265 11.706 1.00 93.38 112 HIS A O 1
ATOM 871 N N . GLU A 1 113 ? 9.432 -8.046 13.381 1.00 92.81 113 GLU A N 1
ATOM 872 C CA . GLU A 1 113 ? 10.849 -8.276 13.051 1.00 92.81 113 GLU A CA 1
ATOM 873 C C . GLU A 1 113 ? 11.244 -9.757 12.872 1.00 92.81 113 GLU A C 1
ATOM 875 O O . GLU A 1 113 ? 12.220 -10.060 12.187 1.00 92.81 113 GLU A O 1
ATOM 880 N N . SER A 1 114 ? 10.475 -10.688 13.446 1.00 94.12 114 SER A N 1
ATOM 881 C CA . SER A 1 114 ? 10.684 -12.135 13.323 1.00 94.12 114 SER A CA 1
ATOM 882 C C . SER A 1 114 ? 10.227 -12.734 11.986 1.00 94.12 114 SER A C 1
ATOM 884 O O . SER A 1 114 ? 10.633 -13.847 11.649 1.00 94.12 114 SER A O 1
ATOM 886 N N . ASP A 1 115 ? 9.414 -12.016 11.208 1.00 94.44 115 ASP A N 1
ATOM 887 C CA . ASP A 1 115 ? 8.987 -12.399 9.863 1.00 94.44 115 ASP A CA 1
ATOM 888 C C . ASP A 1 115 ? 8.868 -11.136 9.005 1.00 94.44 115 ASP A C 1
ATOM 890 O O . ASP A 1 115 ? 7.877 -10.423 9.076 1.00 94.44 115 ASP A O 1
ATOM 894 N N . LEU A 1 116 ? 9.882 -10.835 8.193 1.00 95.25 116 LEU A N 1
ATOM 895 C CA . LEU A 1 116 ? 9.893 -9.647 7.333 1.00 95.25 116 LEU A CA 1
ATOM 896 C C . LEU A 1 116 ? 9.741 -10.029 5.857 1.00 95.25 116 LEU A C 1
ATOM 898 O O . LEU A 1 116 ? 10.344 -11.012 5.417 1.00 95.25 116 LEU A O 1
ATOM 902 N N . PRO A 1 117 ? 8.966 -9.283 5.054 1.00 95.44 117 PRO A N 1
ATOM 903 C CA . PRO A 1 117 ? 8.954 -9.490 3.616 1.00 95.44 117 PRO A CA 1
ATOM 904 C C . PRO A 1 117 ? 10.279 -9.023 3.001 1.00 95.44 117 PRO A C 1
ATOM 906 O O . PRO A 1 117 ? 10.917 -8.102 3.504 1.00 95.44 117 PRO A O 1
ATOM 909 N N . ASP A 1 118 ? 10.640 -9.605 1.861 1.00 93.44 118 ASP A N 1
ATOM 910 C CA . ASP A 1 118 ? 11.724 -9.086 1.022 1.00 93.44 118 ASP A CA 1
ATOM 911 C C . ASP A 1 118 ? 11.327 -7.721 0.427 1.00 93.44 118 ASP A C 1
ATOM 913 O O . ASP A 1 118 ? 12.167 -6.851 0.209 1.00 93.44 118 ASP A O 1
ATOM 917 N N . VAL A 1 119 ? 10.023 -7.529 0.170 1.00 94.38 119 VAL A N 1
ATOM 918 C CA . VAL A 1 119 ? 9.449 -6.288 -0.366 1.00 94.38 119 VAL A CA 1
ATOM 919 C C . VAL A 1 119 ? 8.148 -5.927 0.350 1.00 94.38 119 VAL A C 1
ATOM 921 O O . VAL A 1 119 ? 7.199 -6.711 0.387 1.00 94.38 119 VAL A O 1
ATOM 924 N N . LEU A 1 120 ? 8.065 -4.691 0.845 1.00 96.94 120 LEU A N 1
ATOM 925 C CA . LEU A 1 120 ? 6.822 -4.097 1.334 1.00 96.94 120 LEU A CA 1
ATOM 926 C C . LEU A 1 120 ? 6.242 -3.147 0.273 1.00 96.94 120 LEU A C 1
ATOM 928 O O . LEU A 1 120 ? 6.768 -2.060 0.037 1.00 96.94 120 LEU A O 1
ATOM 932 N N . GLY A 1 121 ? 5.153 -3.551 -0.375 1.00 96.81 121 GLY A N 1
ATOM 933 C CA . GLY A 1 121 ? 4.447 -2.747 -1.370 1.00 96.81 121 GLY A CA 1
ATOM 934 C C . GLY A 1 121 ? 3.476 -1.766 -0.718 1.00 96.81 121 GLY A C 1
ATOM 935 O O . GLY A 1 121 ? 2.465 -2.183 -0.158 1.00 96.81 121 GLY A O 1
ATOM 936 N N . LEU A 1 122 ? 3.739 -0.463 -0.821 1.00 97.44 122 LEU A N 1
ATOM 937 C CA . LEU A 1 122 ? 2.829 0.574 -0.324 1.00 97.44 122 LEU A CA 1
ATOM 938 C C . LEU A 1 122 ? 1.678 0.807 -1.312 1.00 97.44 122 LEU A C 1
ATOM 940 O O . LEU A 1 122 ? 1.857 1.419 -2.364 1.00 97.44 122 LEU A O 1
ATOM 944 N N . ILE A 1 123 ? 0.479 0.353 -0.952 1.00 97.62 123 ILE A N 1
ATOM 945 C CA . ILE A 1 123 ? -0.734 0.482 -1.764 1.00 97.62 123 ILE A CA 1
ATOM 946 C C . ILE A 1 123 ? -1.579 1.627 -1.208 1.00 97.62 123 ILE A C 1
ATOM 948 O O . ILE A 1 123 ? -2.320 1.468 -0.241 1.00 97.62 123 ILE A O 1
ATOM 952 N N . GLN A 1 124 ? -1.455 2.811 -1.802 1.00 94.75 124 GLN A N 1
ATOM 953 C CA . GLN A 1 124 ? -2.183 3.994 -1.342 1.00 94.75 124 GLN A CA 1
ATOM 954 C C . GLN A 1 124 ? -3.659 3.934 -1.778 1.00 94.75 124 GLN A C 1
ATOM 956 O O . GLN A 1 124 ? -3.917 3.925 -2.984 1.00 94.75 124 GLN A O 1
ATOM 961 N N . PRO A 1 125 ? -4.640 3.992 -0.850 1.00 92.94 125 PRO A N 1
ATOM 962 C CA . PRO A 1 125 ? -6.061 4.064 -1.214 1.00 92.94 125 PRO A CA 1
ATOM 963 C C . PRO A 1 125 ? -6.379 5.241 -2.145 1.00 92.94 125 PRO A C 1
ATOM 965 O O . PRO A 1 125 ? -7.242 5.156 -3.010 1.00 92.94 125 PRO A O 1
ATOM 968 N N . THR A 1 126 ? -5.631 6.340 -2.020 1.00 91.00 126 THR A N 1
ATOM 969 C CA . THR A 1 126 ? -5.792 7.557 -2.826 1.00 91.00 126 THR A CA 1
ATOM 970 C C . THR A 1 126 ? -5.329 7.430 -4.278 1.00 91.00 126 THR A C 1
ATOM 972 O O . THR A 1 126 ? -5.413 8.411 -5.014 1.00 91.00 126 THR A O 1
ATOM 975 N N . SER A 1 127 ? -4.882 6.243 -4.691 1.00 92.31 127 SER A N 1
ATOM 976 C CA . SER A 1 127 ? -4.513 5.898 -6.064 1.00 92.31 127 SER A CA 1
ATOM 977 C C . SER A 1 127 ? -5.470 4.828 -6.619 1.00 92.31 127 SER A C 1
ATOM 979 O O . SER A 1 127 ? -5.043 3.709 -6.904 1.00 92.31 127 SER A O 1
ATOM 981 N N . PRO A 1 128 ? -6.773 5.136 -6.791 1.00 94.12 128 PRO A N 1
ATOM 982 C CA . PRO A 1 128 ? -7.800 4.142 -7.126 1.00 94.12 128 PRO A CA 1
ATOM 983 C C . PRO A 1 128 ? -7.669 3.556 -8.542 1.00 94.12 128 PRO A C 1
ATOM 985 O O . PRO A 1 128 ? -8.347 2.593 -8.880 1.00 94.12 128 PRO A O 1
ATOM 988 N N . PHE A 1 129 ? -6.803 4.126 -9.382 1.00 94.81 129 PHE A N 1
ATOM 989 C CA . PHE A 1 129 ? -6.523 3.638 -10.735 1.00 94.81 129 PHE A CA 1
ATOM 990 C C . PHE A 1 129 ? -5.265 2.761 -10.806 1.00 94.81 129 PHE A C 1
ATOM 992 O O . PHE A 1 129 ? -4.751 2.498 -11.892 1.00 94.81 129 PHE A O 1
ATOM 999 N N . LEU A 1 130 ? -4.743 2.315 -9.659 1.00 95.94 130 LEU A N 1
ATOM 1000 C CA . LEU A 1 130 ? -3.723 1.276 -9.627 1.00 95.94 130 LEU A CA 1
ATOM 1001 C C . LEU A 1 130 ? -4.292 -0.006 -10.252 1.00 95.94 130 LEU A C 1
ATOM 1003 O O . LEU A 1 130 ? -5.334 -0.498 -9.825 1.00 95.94 130 LEU A O 1
ATOM 1007 N N . LEU A 1 131 ? -3.604 -0.542 -11.258 1.00 97.25 131 LEU A N 1
ATOM 1008 C CA . LEU A 1 131 ? -3.977 -1.779 -11.938 1.00 97.25 131 LEU A CA 1
ATOM 1009 C C . LEU A 1 131 ? -3.071 -2.934 -11.485 1.00 97.25 131 LEU A C 1
ATOM 1011 O O . LEU A 1 131 ? -1.920 -2.684 -11.113 1.00 97.25 131 LEU A O 1
ATOM 1015 N N . PRO A 1 132 ? -3.539 -4.194 -11.564 1.00 97.88 132 PRO A N 1
ATOM 1016 C CA . PRO A 1 132 ? -2.710 -5.369 -11.279 1.00 97.88 132 PRO A CA 1
ATOM 1017 C C . PRO A 1 132 ? -1.400 -5.378 -12.078 1.00 97.88 132 PRO A C 1
ATOM 1019 O O . PRO A 1 132 ? -0.338 -5.648 -11.522 1.00 97.88 132 PRO A O 1
ATOM 1022 N N . ASP A 1 133 ? -1.457 -4.976 -13.349 1.00 97.31 133 ASP A N 1
ATOM 1023 C CA . ASP A 1 133 ? -0.296 -4.931 -14.243 1.00 97.31 133 ASP A CA 1
ATOM 1024 C C . ASP A 1 133 ? 0.770 -3.929 -13.787 1.00 97.31 133 ASP A C 1
ATOM 1026 O O . ASP A 1 133 ? 1.960 -4.162 -14.001 1.00 97.31 133 ASP A O 1
ATOM 1030 N N . HIS A 1 134 ? 0.380 -2.841 -13.108 1.00 96.38 134 HIS A N 1
ATOM 1031 C CA . HIS A 1 134 ? 1.336 -1.891 -12.532 1.00 96.38 134 HIS A CA 1
ATOM 1032 C C . HIS A 1 134 ? 2.126 -2.535 -11.389 1.00 96.38 134 HIS A C 1
ATOM 1034 O O . HIS A 1 134 ? 3.334 -2.339 -11.292 1.00 96.38 134 HIS A O 1
ATOM 1040 N N . VAL A 1 135 ? 1.453 -3.321 -10.541 1.00 96.25 135 VAL A N 1
ATOM 1041 C CA . VAL A 1 135 ? 2.091 -4.066 -9.445 1.00 96.25 135 VAL A CA 1
ATOM 1042 C C . VAL A 1 135 ? 3.037 -5.123 -10.007 1.00 96.25 135 VAL A C 1
ATOM 1044 O O . VAL A 1 135 ? 4.188 -5.201 -9.584 1.00 96.25 135 VAL A O 1
ATOM 1047 N N . ILE A 1 136 ? 2.558 -5.906 -10.978 1.00 95.50 136 ILE A N 1
ATOM 1048 C CA . ILE A 1 136 ? 3.328 -6.961 -11.643 1.00 95.50 136 ILE A CA 1
ATOM 1049 C C . ILE A 1 136 ? 4.592 -6.376 -12.278 1.00 95.50 136 ILE A C 1
ATOM 1051 O O . ILE A 1 136 ? 5.695 -6.790 -11.931 1.00 95.50 136 ILE A O 1
ATOM 1055 N N . SER A 1 137 ? 4.433 -5.362 -13.131 1.00 93.25 137 SER A N 1
ATOM 1056 C CA . SER A 1 137 ? 5.544 -4.741 -13.858 1.00 93.25 137 SER A CA 1
ATOM 1057 C C . SER A 1 137 ? 6.571 -4.117 -12.918 1.00 93.25 137 SER A C 1
ATOM 1059 O O . SER A 1 137 ? 7.771 -4.220 -13.159 1.00 93.25 137 SER A O 1
ATOM 1061 N N . LEU A 1 138 ? 6.114 -3.479 -11.833 1.00 92.88 138 LEU A N 1
ATOM 1062 C CA . LEU A 1 138 ? 7.011 -2.859 -10.866 1.00 92.88 138 LEU A CA 1
ATOM 1063 C C . LEU A 1 138 ? 7.835 -3.904 -10.110 1.00 92.88 138 LEU A C 1
ATOM 1065 O O . LEU A 1 138 ? 9.050 -3.754 -10.006 1.00 92.88 138 LEU A O 1
ATOM 1069 N N . LEU A 1 139 ? 7.198 -4.963 -9.605 1.00 92.56 139 LEU A N 1
ATOM 1070 C CA . LEU A 1 139 ? 7.907 -6.026 -8.892 1.00 92.56 139 LEU A CA 1
ATOM 1071 C C . LEU A 1 139 ? 8.868 -6.777 -9.815 1.00 92.56 139 LEU A C 1
ATOM 1073 O O . LEU A 1 139 ? 10.000 -7.039 -9.416 1.00 92.56 139 LEU A O 1
ATOM 1077 N N . ASP A 1 140 ? 8.469 -7.048 -11.059 1.00 91.38 140 ASP A N 1
ATOM 1078 C CA . ASP A 1 140 ? 9.348 -7.666 -12.053 1.00 91.38 140 ASP A CA 1
ATOM 1079 C C . ASP A 1 140 ? 10.575 -6.784 -12.324 1.00 91.38 140 ASP A C 1
ATOM 1081 O O . ASP A 1 140 ? 11.706 -7.257 -12.213 1.00 91.38 140 ASP A O 1
ATOM 1085 N N . ALA A 1 141 ? 10.387 -5.483 -12.560 1.00 88.75 141 ALA A N 1
ATOM 1086 C CA . ALA A 1 141 ? 11.494 -4.548 -12.760 1.00 88.75 141 ALA A CA 1
ATOM 1087 C C . ALA A 1 141 ? 12.436 -4.469 -11.544 1.00 88.75 141 ALA A C 1
ATOM 1089 O O . ALA A 1 141 ? 13.658 -4.443 -11.713 1.00 88.75 141 ALA A O 1
ATOM 1090 N N . MET A 1 142 ? 11.886 -4.475 -10.324 1.00 88.94 142 MET A N 1
ATOM 1091 C CA . MET A 1 142 ? 12.682 -4.506 -9.092 1.00 88.94 142 MET A CA 1
ATOM 1092 C C . MET A 1 142 ? 13.499 -5.800 -8.983 1.00 88.94 142 MET A C 1
ATOM 1094 O O . MET A 1 142 ? 14.676 -5.748 -8.646 1.00 88.94 142 MET A O 1
ATOM 1098 N N . THR A 1 143 ? 12.911 -6.953 -9.315 1.00 87.19 143 THR A N 1
ATOM 1099 C CA . THR A 1 143 ? 13.595 -8.257 -9.226 1.00 87.19 143 THR A CA 1
ATOM 1100 C C . THR A 1 143 ? 14.688 -8.444 -10.277 1.00 87.19 143 THR A C 1
ATOM 1102 O O . THR A 1 143 ? 15.693 -9.100 -10.009 1.00 87.19 143 THR A O 1
ATOM 1105 N N . MET A 1 144 ? 14.523 -7.854 -11.466 1.00 86.81 144 MET A N 1
ATOM 1106 C CA . MET A 1 144 ? 15.512 -7.934 -12.545 1.00 86.81 144 MET A CA 1
ATOM 1107 C C . MET A 1 144 ? 16.767 -7.100 -12.262 1.00 86.81 144 MET A C 1
ATOM 1109 O O . MET A 1 144 ? 17.833 -7.391 -12.804 1.00 86.81 144 MET A O 1
ATOM 1113 N N . ASN A 1 145 ? 16.666 -6.072 -11.417 1.00 83.12 145 ASN A N 1
ATOM 1114 C CA . ASN A 1 145 ? 17.787 -5.219 -11.049 1.00 83.12 145 ASN A CA 1
ATOM 1115 C C . ASN A 1 145 ? 18.199 -5.469 -9.595 1.00 83.12 145 ASN A C 1
ATOM 1117 O O . ASN A 1 145 ? 17.660 -4.870 -8.672 1.00 83.12 145 ASN A O 1
ATOM 1121 N N . THR A 1 146 ? 19.234 -6.283 -9.388 1.00 80.44 146 THR A N 1
ATOM 1122 C CA . THR A 1 146 ? 19.738 -6.630 -8.046 1.00 80.44 146 THR A CA 1
ATOM 1123 C C . THR A 1 146 ? 20.277 -5.442 -7.239 1.00 80.44 146 THR A C 1
ATOM 1125 O O . THR A 1 146 ? 20.500 -5.577 -6.040 1.00 80.44 146 THR A O 1
ATOM 1128 N N . LYS A 1 147 ? 20.486 -4.275 -7.865 1.00 84.94 147 LYS A N 1
ATOM 1129 C CA . LYS A 1 147 ? 20.861 -3.024 -7.183 1.00 84.94 147 LYS A CA 1
ATOM 1130 C C . LYS A 1 147 ? 19.652 -2.163 -6.796 1.00 84.94 147 LYS A C 1
ATOM 1132 O O . LYS A 1 147 ? 19.830 -1.104 -6.199 1.00 84.94 147 LYS A O 1
ATOM 1137 N N . CYS A 1 148 ? 18.440 -2.557 -7.179 1.00 84.38 148 CYS A N 1
ATOM 1138 C CA . CYS A 1 148 ? 17.221 -1.817 -6.890 1.00 84.38 148 CYS A CA 1
ATOM 1139 C C . CYS A 1 148 ? 16.790 -2.047 -5.436 1.00 84.38 148 CYS A C 1
ATOM 1141 O O . CYS A 1 148 ? 16.429 -3.155 -5.055 1.00 84.38 148 CYS A O 1
ATOM 1143 N N . CYS A 1 149 ? 16.802 -0.983 -4.630 1.00 87.19 149 CYS A N 1
ATOM 1144 C CA . CYS A 1 149 ? 16.332 -1.030 -3.241 1.00 87.19 149 CYS A CA 1
ATOM 1145 C C . CYS A 1 149 ? 14.875 -0.561 -3.085 1.00 87.19 149 CYS A C 1
ATOM 1147 O O . CYS A 1 149 ? 14.268 -0.765 -2.037 1.00 87.19 149 CYS A O 1
ATOM 1149 N N . SER A 1 150 ? 14.317 0.115 -4.094 1.00 90.94 150 SER A N 1
ATOM 1150 C CA . SER A 1 150 ? 12.947 0.629 -4.083 1.00 90.94 150 SER A CA 1
ATOM 1151 C C . SER A 1 150 ? 12.445 0.913 -5.499 1.00 90.94 150 SER A C 1
ATOM 1153 O O . SER A 1 150 ? 13.226 1.191 -6.410 1.00 90.94 150 SER A O 1
ATOM 1155 N N . GLY A 1 151 ? 11.125 0.867 -5.676 1.00 90.81 151 GLY A N 1
ATOM 1156 C CA . GLY A 1 151 ? 10.454 1.164 -6.936 1.00 90.81 151 GLY A CA 1
ATOM 1157 C C . GLY A 1 151 ? 9.213 2.028 -6.717 1.00 90.81 151 GLY A C 1
ATOM 1158 O O . GLY A 1 151 ? 8.586 1.983 -5.659 1.00 90.81 151 GLY A O 1
ATOM 1159 N N . GLN A 1 152 ? 8.855 2.830 -7.719 1.00 91.38 152 GLN A N 1
ATOM 1160 C CA . GLN A 1 152 ? 7.675 3.692 -7.687 1.00 91.38 152 GLN A CA 1
ATOM 1161 C C . GLN A 1 152 ? 7.009 3.731 -9.063 1.00 91.38 152 GLN A C 1
ATOM 1163 O O . GLN A 1 152 ? 7.680 3.853 -10.085 1.00 91.38 152 GLN A O 1
ATOM 1168 N N . THR A 1 153 ? 5.677 3.686 -9.086 1.00 90.56 153 THR A N 1
ATOM 1169 C CA . THR A 1 153 ? 4.899 3.969 -10.295 1.00 90.56 153 THR A CA 1
ATOM 1170 C C . THR A 1 153 ? 4.934 5.463 -10.597 1.00 90.56 153 THR A C 1
ATOM 1172 O O . THR A 1 153 ? 4.599 6.277 -9.734 1.00 90.56 153 THR A O 1
ATOM 1175 N N . ILE A 1 154 ? 5.281 5.820 -11.829 1.00 87.94 154 ILE A N 1
ATOM 1176 C CA . ILE A 1 154 ? 5.279 7.200 -12.319 1.00 87.94 154 ILE A CA 1
ATOM 1177 C C . ILE A 1 154 ? 4.322 7.331 -13.503 1.00 87.94 154 ILE A C 1
ATOM 1179 O O . ILE A 1 154 ? 4.059 6.362 -14.210 1.00 87.94 154 ILE A O 1
ATOM 1183 N N . THR A 1 155 ? 3.814 8.540 -13.727 1.00 86.25 155 THR A N 1
ATOM 1184 C CA . THR A 1 155 ? 3.023 8.880 -14.914 1.00 86.25 155 THR A CA 1
ATOM 1185 C C . THR A 1 155 ? 3.639 10.097 -15.593 1.00 86.25 155 THR A C 1
ATOM 1187 O O . THR A 1 155 ? 4.112 10.999 -14.892 1.00 86.25 155 THR A O 1
ATOM 1190 N N . PRO A 1 156 ? 3.619 10.174 -16.936 1.00 87.12 156 PRO A N 1
ATOM 1191 C CA . PRO A 1 156 ? 3.845 11.432 -17.627 1.00 87.12 156 PRO A CA 1
ATOM 1192 C C . PRO A 1 156 ? 2.890 12.494 -17.082 1.00 87.12 156 PRO A C 1
ATOM 1194 O O . PRO A 1 156 ? 1.720 12.213 -16.814 1.00 87.12 156 PRO A O 1
ATOM 1197 N N . THR A 1 157 ? 3.397 13.709 -16.909 1.00 83.19 157 THR A N 1
ATOM 1198 C CA . THR A 1 157 ? 2.619 14.835 -16.399 1.00 83.19 157 THR A CA 1
ATOM 1199 C C . THR A 1 157 ? 2.878 16.067 -17.251 1.00 83.19 157 THR A C 1
ATOM 1201 O O . THR A 1 157 ? 3.940 16.199 -17.860 1.00 83.19 157 THR A O 1
ATOM 1204 N N . ALA A 1 158 ? 1.902 16.969 -17.319 1.00 82.44 158 ALA A N 1
ATOM 1205 C CA . ALA A 1 158 ? 2.066 18.216 -18.053 1.00 82.44 158 ALA A CA 1
ATOM 1206 C C . ALA A 1 158 ? 3.158 19.085 -17.407 1.00 82.44 158 ALA A C 1
ATOM 1208 O O . ALA A 1 158 ? 3.314 19.087 -16.183 1.00 82.44 158 ALA A O 1
ATOM 1209 N N . HIS A 1 159 ? 3.872 19.862 -18.225 1.00 75.25 159 HIS A N 1
ATOM 1210 C CA . HIS A 1 159 ? 4.997 20.706 -17.796 1.00 75.25 159 HIS A CA 1
ATOM 1211 C C . HIS A 1 159 ? 4.641 21.696 -16.669 1.00 75.25 159 HIS A C 1
ATOM 1213 O O . HIS A 1 159 ? 5.507 22.090 -15.897 1.00 75.25 159 HIS A O 1
ATOM 1219 N N . ASN A 1 160 ? 3.365 22.067 -16.543 1.00 79.56 160 ASN A N 1
ATOM 1220 C CA . ASN A 1 160 ? 2.832 22.992 -15.540 1.00 79.56 160 ASN A CA 1
ATOM 1221 C C . ASN A 1 160 ? 2.343 22.310 -14.244 1.00 79.56 160 ASN A C 1
ATOM 1223 O O . ASN A 1 160 ? 1.698 22.948 -13.414 1.00 79.56 160 ASN A O 1
ATOM 1227 N N . SER A 1 161 ? 2.617 21.017 -14.059 1.00 78.44 161 SER A N 1
ATOM 1228 C CA . SER A 1 161 ? 2.291 20.302 -12.818 1.00 78.44 161 SER A CA 1
ATOM 1229 C C . SER A 1 161 ? 3.173 20.759 -11.657 1.00 78.44 161 SER A C 1
ATOM 1231 O O . SER A 1 161 ? 4.283 21.236 -11.870 1.00 78.44 161 SER A O 1
ATOM 1233 N N . HIS A 1 162 ? 2.721 20.573 -10.415 1.00 74.75 162 HIS A N 1
ATOM 1234 C CA . HIS A 1 162 ? 3.443 21.035 -9.226 1.00 74.75 162 HIS A CA 1
ATOM 1235 C C . HIS A 1 162 ? 4.904 20.538 -9.178 1.00 74.75 162 HIS A C 1
ATOM 1237 O O . HIS A 1 162 ? 5.154 19.337 -9.051 1.00 74.75 162 HIS A O 1
ATOM 1243 N N . ALA A 1 163 ? 5.857 21.475 -9.238 1.00 75.06 163 ALA A N 1
ATOM 1244 C CA . ALA A 1 163 ? 7.287 21.226 -9.449 1.00 75.06 163 ALA A CA 1
ATOM 1245 C C . ALA A 1 163 ? 7.898 20.197 -8.476 1.00 75.06 163 ALA A C 1
ATOM 1247 O O . ALA A 1 163 ? 8.618 19.292 -8.885 1.00 75.06 163 ALA A O 1
ATOM 1248 N N . TRP A 1 164 ? 7.541 20.258 -7.193 1.00 72.00 164 TRP A N 1
ATOM 1249 C CA . TRP A 1 164 ? 8.149 19.437 -6.136 1.00 72.00 164 TRP A CA 1
ATOM 1250 C C . TRP A 1 164 ? 7.908 17.923 -6.257 1.00 72.00 164 TRP A C 1
ATOM 1252 O O . TRP A 1 164 ? 8.716 17.111 -5.800 1.00 72.00 164 TRP A O 1
ATOM 1262 N N . ASN A 1 165 ? 6.814 17.523 -6.909 1.00 74.25 165 ASN A N 1
ATOM 1263 C CA . ASN A 1 165 ? 6.507 16.111 -7.149 1.00 74.25 165 ASN A CA 1
ATOM 1264 C C . ASN A 1 165 ? 6.898 15.643 -8.555 1.00 74.25 165 ASN A C 1
ATOM 1266 O O . ASN A 1 165 ? 6.655 14.489 -8.899 1.00 74.25 165 ASN A O 1
ATOM 1270 N N . GLN A 1 166 ? 7.560 16.496 -9.342 1.00 83.31 166 GLN A N 1
ATOM 1271 C CA . GLN A 1 166 ? 8.092 16.102 -10.637 1.00 83.31 166 GLN A CA 1
ATOM 1272 C C . GLN A 1 166 ? 9.337 15.225 -10.472 1.00 83.31 166 GLN A C 1
ATOM 1274 O O . GLN A 1 166 ? 10.170 15.407 -9.570 1.00 83.31 166 GLN A O 1
ATOM 1279 N N . ARG A 1 167 ? 9.444 14.235 -11.354 1.00 83.50 167 ARG A N 1
ATOM 1280 C CA . ARG A 1 167 ? 10.561 13.300 -11.432 1.00 83.50 167 ARG A CA 1
ATOM 1281 C C . ARG A 1 167 ? 11.060 13.238 -12.865 1.00 83.50 167 ARG A C 1
ATOM 1283 O O . ARG A 1 167 ? 10.261 13.382 -13.787 1.00 83.50 167 ARG A O 1
ATOM 1290 N N . PHE A 1 168 ? 12.346 12.974 -13.039 1.00 83.25 168 PHE A N 1
ATOM 1291 C CA . PHE A 1 168 ? 12.871 12.505 -14.317 1.00 83.25 168 PHE A CA 1
ATOM 1292 C C . PHE A 1 168 ? 13.287 11.042 -14.187 1.00 83.25 168 PHE A C 1
ATOM 1294 O O . PHE A 1 168 ? 13.650 10.577 -13.101 1.00 83.25 168 PHE A O 1
ATOM 1301 N N . PHE A 1 169 ? 13.161 10.318 -15.294 1.00 82.12 169 PHE A N 1
ATOM 1302 C CA . PHE A 1 169 ? 13.549 8.922 -15.407 1.00 82.12 169 PHE A CA 1
ATOM 1303 C C . PHE A 1 169 ? 14.790 8.843 -16.287 1.00 82.12 169 PHE A C 1
ATOM 1305 O O . PHE A 1 169 ? 14.747 9.237 -17.451 1.00 82.12 169 PHE A O 1
ATOM 1312 N N . GLU A 1 170 ? 15.888 8.362 -15.722 1.00 80.19 170 GLU A N 1
ATOM 1313 C CA . GLU A 1 170 ? 17.182 8.262 -16.389 1.00 80.19 170 GLU A CA 1
ATOM 1314 C C . GLU A 1 170 ? 17.844 6.949 -15.969 1.00 80.19 170 GLU A C 1
ATOM 1316 O O . GLU A 1 170 ? 17.858 6.610 -14.786 1.00 80.19 170 GLU A O 1
ATOM 1321 N N . GLU A 1 171 ? 18.338 6.181 -16.945 1.00 80.12 171 GLU A N 1
ATOM 1322 C CA . GLU A 1 171 ? 19.055 4.914 -16.717 1.00 80.12 171 GLU A CA 1
ATOM 1323 C C . GLU A 1 171 ? 18.311 3.901 -15.819 1.00 80.12 171 GLU A C 1
ATOM 1325 O O . GLU A 1 171 ? 18.912 3.173 -15.031 1.00 80.12 171 GLU A O 1
ATOM 1330 N N . GLY A 1 172 ? 16.978 3.837 -15.914 1.00 75.56 172 GLY A N 1
ATOM 1331 C CA . GLY A 1 172 ? 16.183 2.916 -15.092 1.00 75.56 172 GLY A CA 1
ATOM 1332 C C . GLY A 1 172 ? 15.912 3.407 -13.666 1.00 75.56 172 GLY A C 1
ATOM 1333 O O . GLY A 1 172 ? 15.288 2.684 -12.890 1.00 75.56 172 GLY A O 1
ATOM 1334 N N . ALA A 1 173 ? 16.348 4.619 -13.313 1.00 79.69 173 ALA A N 1
ATOM 1335 C CA . ALA A 1 173 ? 16.160 5.220 -12.001 1.00 79.69 173 ALA A CA 1
ATOM 1336 C C . ALA A 1 173 ? 15.277 6.474 -12.069 1.00 79.69 173 ALA A C 1
ATOM 1338 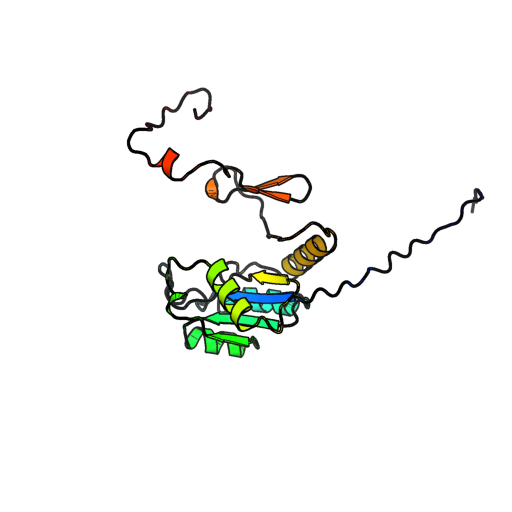O O . ALA A 1 173 ? 15.316 7.255 -13.019 1.00 79.69 173 ALA A O 1
ATOM 1339 N N . VAL A 1 174 ? 14.490 6.681 -11.014 1.00 83.19 174 VAL A N 1
ATOM 1340 C CA . VAL A 1 174 ? 13.656 7.873 -10.829 1.00 83.19 174 VAL A CA 1
ATOM 1341 C C . VAL A 1 174 ? 14.382 8.837 -9.895 1.00 83.19 174 VAL A C 1
ATOM 1343 O O . VAL A 1 174 ? 14.786 8.450 -8.798 1.00 83.19 174 VAL A O 1
ATOM 1346 N N . ARG A 1 175 ? 14.523 10.104 -10.295 1.00 81.12 175 ARG A N 1
ATOM 1347 C CA . ARG A 1 175 ? 15.141 11.157 -9.472 1.00 81.12 175 ARG A CA 1
ATOM 1348 C C . ARG A 1 175 ? 14.210 12.355 -9.316 1.00 81.12 175 ARG A C 1
ATOM 1350 O O . ARG A 1 175 ? 13.430 12.674 -10.213 1.00 81.12 175 ARG A O 1
ATOM 1357 N N . PHE A 1 176 ? 14.281 13.022 -8.164 1.00 80.56 176 PHE A N 1
ATOM 1358 C CA . PHE A 1 176 ? 13.584 14.290 -7.942 1.00 80.56 176 PHE A CA 1
ATOM 1359 C C . PHE A 1 176 ? 14.170 15.365 -8.855 1.00 80.56 176 PHE A C 1
ATOM 1361 O O . PHE A 1 176 ? 15.378 15.586 -8.840 1.00 80.56 176 PHE A O 1
ATOM 1368 N N . MET A 1 177 ? 13.310 16.053 -9.611 1.00 79.50 177 MET A N 1
ATOM 1369 C CA . MET A 1 177 ? 13.749 17.133 -10.502 1.00 79.5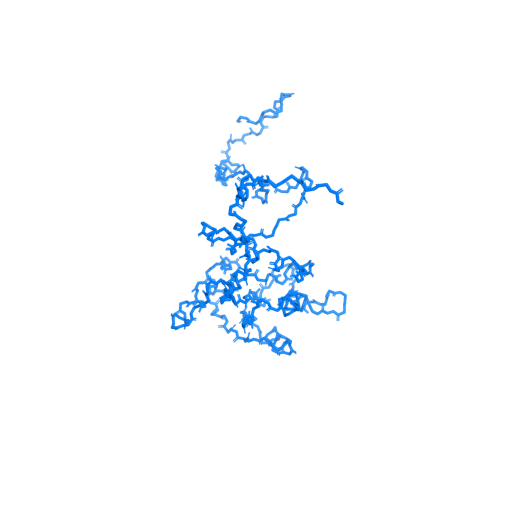0 177 MET A CA 1
ATOM 1370 C C . MET A 1 177 ? 14.376 18.300 -9.726 1.00 79.50 177 MET A C 1
ATOM 1372 O O . MET A 1 177 ? 15.352 18.887 -10.174 1.00 79.50 177 MET A O 1
ATOM 1376 N N . PHE A 1 178 ? 13.861 18.575 -8.526 1.00 78.88 178 PHE A N 1
ATOM 1377 C CA . PHE A 1 178 ? 14.301 19.669 -7.659 1.00 78.88 178 PHE A CA 1
ATOM 1378 C C . PHE A 1 178 ? 14.812 19.146 -6.311 1.00 78.88 178 PHE A C 1
ATOM 1380 O O . PHE A 1 178 ? 14.427 19.642 -5.258 1.00 78.88 178 PHE A O 1
ATOM 1387 N N . ALA A 1 179 ? 15.667 18.117 -6.330 1.00 69.06 179 ALA A N 1
ATOM 1388 C CA . ALA A 1 179 ? 16.200 17.484 -5.114 1.00 69.06 179 ALA A CA 1
ATOM 1389 C C . ALA A 1 179 ? 16.946 18.453 -4.169 1.00 69.06 179 ALA A C 1
ATOM 1391 O O . ALA A 1 179 ? 17.088 18.162 -2.985 1.00 69.06 179 ALA A O 1
ATOM 1392 N N . HIS A 1 180 ? 17.427 19.583 -4.697 1.00 65.94 180 HIS A N 1
ATOM 1393 C CA . HIS A 1 180 ? 18.238 20.570 -3.978 1.00 65.94 180 HIS A CA 1
ATOM 1394 C C . HIS A 1 180 ? 17.515 21.892 -3.692 1.00 65.94 180 HIS A C 1
ATOM 1396 O O . HIS A 1 180 ? 18.099 22.769 -3.061 1.00 65.94 180 HIS A O 1
ATOM 1402 N N . CYS A 1 181 ? 16.263 22.060 -4.128 1.00 58.19 181 CYS A N 1
ATOM 1403 C CA . CYS A 1 181 ? 15.481 23.212 -3.695 1.00 58.19 181 CYS A CA 1
ATOM 1404 C C . CYS A 1 181 ? 15.055 22.948 -2.246 1.00 58.19 181 CYS A C 1
ATOM 1406 O O . CYS A 1 181 ? 14.377 21.966 -1.972 1.00 58.19 181 CYS A O 1
ATOM 1408 N N . THR A 1 182 ? 15.468 23.779 -1.295 1.00 51.66 182 THR A N 1
ATOM 1409 C CA . THR A 1 182 ? 14.939 23.727 0.073 1.00 51.66 182 THR A CA 1
ATOM 1410 C C . THR A 1 182 ? 13.685 24.599 0.156 1.00 51.66 182 THR A C 1
ATOM 1412 O O . THR A 1 182 ? 13.573 25.601 -0.555 1.00 51.66 182 THR A O 1
ATOM 1415 N N . GLN A 1 183 ? 12.722 24.236 1.013 1.00 48.69 183 GLN A N 1
ATOM 1416 C CA . GLN A 1 183 ? 11.573 25.110 1.316 1.00 48.69 183 GLN A CA 1
ATOM 1417 C C . GLN A 1 183 ? 12.035 26.497 1.804 1.00 48.69 183 GLN A C 1
ATOM 1419 O O . GLN A 1 183 ? 11.364 27.493 1.537 1.00 48.69 183 GLN A O 1
ATOM 1424 N N . ASP A 1 184 ? 13.216 26.568 2.423 1.00 46.41 184 ASP A N 1
ATOM 1425 C CA . ASP A 1 184 ? 13.813 27.802 2.935 1.00 46.41 184 ASP A CA 1
ATOM 1426 C C . ASP A 1 184 ? 14.138 28.824 1.838 1.00 46.41 184 ASP A C 1
ATOM 1428 O O . ASP A 1 184 ? 13.973 30.023 2.046 1.00 46.41 184 ASP A O 1
ATOM 1432 N N . TRP A 1 185 ? 14.565 28.383 0.650 1.00 45.19 185 TRP A N 1
ATOM 1433 C CA . TRP A 1 185 ? 14.999 29.293 -0.419 1.00 45.19 185 TRP A CA 1
ATOM 1434 C C . TRP A 1 185 ? 13.838 30.085 -1.040 1.00 45.19 185 TRP A C 1
ATOM 1436 O O . TRP A 1 185 ? 13.995 31.241 -1.416 1.00 45.19 185 TRP A O 1
ATOM 1446 N N . ILE A 1 186 ? 12.653 29.476 -1.109 1.00 46.94 186 ILE A N 1
ATOM 1447 C CA . ILE A 1 186 ? 11.487 30.009 -1.830 1.00 46.94 186 ILE A CA 1
ATOM 1448 C C . ILE A 1 186 ? 10.573 30.865 -0.939 1.00 46.94 186 ILE A C 1
ATOM 1450 O O . ILE A 1 186 ? 9.908 31.772 -1.439 1.00 46.94 186 ILE A O 1
ATOM 1454 N N . PHE A 1 187 ? 10.543 30.608 0.372 1.00 43.28 187 PHE A N 1
ATOM 1455 C CA . PHE A 1 187 ? 9.684 31.332 1.322 1.00 43.28 187 PHE A CA 1
ATOM 1456 C C . PHE A 1 187 ? 10.451 32.243 2.287 1.00 43.28 187 PHE A C 1
ATOM 1458 O O . PHE A 1 187 ? 9.847 32.824 3.189 1.00 43.28 187 PHE A O 1
ATOM 1465 N N . SER A 1 188 ? 11.763 32.412 2.094 1.00 41.66 188 SER A N 1
ATOM 1466 C CA . SER A 1 188 ? 12.532 33.426 2.817 1.00 41.66 188 SER A CA 1
ATOM 1467 C C . SER A 1 188 ? 12.005 34.830 2.480 1.00 41.66 188 SER A C 1
ATOM 1469 O O . SER A 1 188 ? 12.040 35.219 1.307 1.00 41.66 188 SER A O 1
ATOM 1471 N N . PRO A 1 189 ? 11.550 35.625 3.470 1.00 38.84 189 PRO A N 1
ATOM 1472 C CA . PRO A 1 189 ? 11.162 37.013 3.250 1.00 38.84 189 PRO A CA 1
ATOM 1473 C C . PRO A 1 189 ? 12.393 37.794 2.771 1.00 38.84 189 PRO A C 1
ATOM 1475 O O . PRO A 1 189 ? 13.294 38.081 3.554 1.00 38.84 189 PRO A O 1
ATOM 1478 N N . GLY A 1 190 ? 12.471 38.074 1.468 1.00 48.84 190 GLY A N 1
ATOM 1479 C CA . GLY A 1 190 ? 13.612 38.764 0.854 1.00 48.84 190 GLY A CA 1
ATOM 1480 C C . GLY A 1 190 ? 13.959 38.309 -0.564 1.00 48.84 190 GLY A C 1
ATOM 1481 O O . GLY A 1 190 ? 14.552 39.089 -1.303 1.00 48.84 190 GLY A O 1
ATOM 1482 N N . HIS A 1 191 ? 13.545 37.109 -0.986 1.00 50.28 191 HIS A N 1
ATOM 1483 C CA . HIS A 1 191 ? 13.683 36.683 -2.384 1.00 50.28 191 HIS A CA 1
ATOM 1484 C C . HIS A 1 191 ? 12.466 37.156 -3.192 1.00 50.28 191 HIS A C 1
ATOM 1486 O O . HIS A 1 191 ? 11.451 36.472 -3.310 1.00 50.28 191 HIS A O 1
ATOM 1492 N N . LEU A 1 192 ? 12.548 38.386 -3.704 1.00 39.97 192 LEU A N 1
ATOM 1493 C CA . LEU A 1 192 ? 11.642 38.883 -4.737 1.00 39.97 192 LEU A CA 1
ATOM 1494 C C . LEU A 1 192 ? 11.916 38.105 -6.029 1.00 39.97 192 LEU A C 1
ATOM 1496 O O . LEU A 1 192 ? 13.038 38.090 -6.524 1.00 39.97 192 LEU A O 1
ATOM 1500 N N . TRP A 1 193 ? 10.887 37.463 -6.576 1.00 44.62 193 TRP A N 1
ATOM 1501 C CA . TRP A 1 193 ? 10.943 36.845 -7.897 1.00 44.62 193 TRP A CA 1
ATOM 1502 C C . TRP A 1 193 ? 11.113 37.937 -8.964 1.00 44.62 193 TRP A C 1
ATOM 1504 O O . TRP A 1 193 ? 10.127 38.522 -9.412 1.00 44.62 193 TRP A O 1
ATOM 1514 N N . GLU A 1 194 ? 12.343 38.227 -9.387 1.00 35.34 194 GLU A N 1
ATOM 1515 C CA . GLU A 1 194 ? 12.565 39.010 -10.603 1.00 35.34 194 GLU A CA 1
ATOM 1516 C C . GLU A 1 194 ? 12.407 38.098 -11.821 1.00 35.34 194 GLU A C 1
ATOM 1518 O O . GLU A 1 194 ? 13.240 37.246 -12.132 1.00 35.34 194 GLU A O 1
ATOM 1523 N N . TRP A 1 195 ? 11.288 38.264 -12.524 1.00 34.00 195 TRP A N 1
ATOM 1524 C CA . TRP A 1 195 ? 11.046 37.587 -13.789 1.00 34.00 195 TRP A CA 1
ATOM 1525 C C . TRP A 1 195 ? 11.918 38.240 -14.867 1.00 34.00 195 TRP A C 1
ATOM 1527 O O . TRP A 1 195 ? 11.551 39.266 -15.441 1.00 34.00 195 TRP A O 1
ATOM 1537 N N . SER A 1 196 ? 13.099 37.678 -15.139 1.00 43.06 196 SER A N 1
ATOM 1538 C CA . SER A 1 196 ? 13.884 38.114 -16.295 1.00 43.06 196 SER A CA 1
ATOM 1539 C C . SER A 1 196 ? 13.236 37.582 -17.576 1.00 43.06 196 SER A C 1
ATOM 1541 O O . SER A 1 196 ? 12.889 36.403 -17.679 1.00 43.06 196 SER A O 1
ATOM 1543 N N . SER A 1 197 ? 13.121 38.428 -18.600 1.00 35.66 197 SER A N 1
ATOM 1544 C CA . SER A 1 197 ? 12.598 38.071 -19.932 1.00 35.66 197 SER A CA 1
ATOM 1545 C C . SER A 1 197 ? 13.412 36.988 -20.663 1.00 35.66 197 SER A C 1
ATOM 1547 O O . SER A 1 197 ? 13.081 36.616 -21.786 1.00 35.66 197 SER A O 1
ATOM 1549 N N . THR A 1 198 ? 14.469 36.466 -20.031 1.00 46.53 198 THR A N 1
ATOM 1550 C CA . THR A 1 198 ? 15.351 35.417 -20.553 1.00 46.53 198 THR A CA 1
ATOM 1551 C C . THR A 1 198 ? 15.010 34.010 -20.048 1.00 46.53 198 THR A C 1
ATOM 1553 O O . THR A 1 198 ? 15.642 33.044 -20.473 1.00 46.53 198 THR A O 1
ATOM 1556 N N . GLY A 1 199 ? 14.009 33.862 -19.169 1.00 36.56 199 GLY A N 1
ATOM 1557 C CA . GLY A 1 199 ? 13.510 32.552 -18.732 1.00 36.56 199 GLY A CA 1
ATOM 1558 C C . GLY A 1 199 ? 14.456 31.76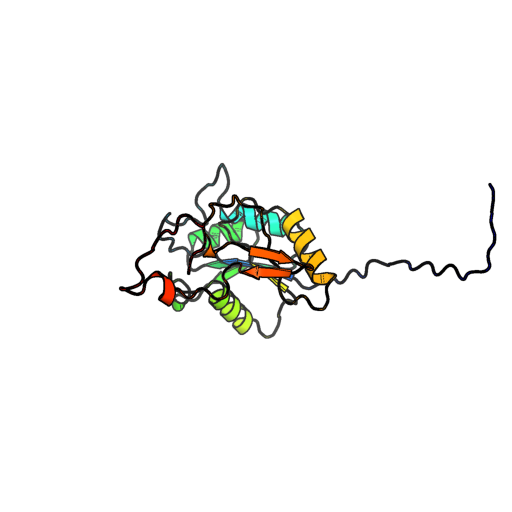3 -17.818 1.00 36.56 199 GLY A C 1
ATOM 1559 O O . GLY A 1 199 ? 14.255 30.565 -17.629 1.00 36.56 199 GLY A O 1
ATOM 1560 N N . ARG A 1 200 ? 15.479 32.403 -17.238 1.00 32.78 200 ARG A N 1
ATOM 1561 C CA . ARG A 1 200 ? 16.287 31.810 -16.163 1.00 32.78 200 ARG A CA 1
ATOM 1562 C C . ARG A 1 200 ? 15.873 32.387 -14.818 1.00 32.78 200 ARG A C 1
ATOM 1564 O O . ARG A 1 200 ? 15.821 33.603 -14.659 1.00 32.78 200 ARG A O 1
ATOM 1571 N N . ILE A 1 201 ? 15.600 31.483 -13.883 1.00 40.25 201 ILE A N 1
ATOM 1572 C CA . ILE A 1 201 ? 15.491 31.772 -12.455 1.00 40.25 201 ILE A CA 1
ATOM 1573 C C . ILE A 1 201 ? 16.930 31.741 -11.924 1.00 40.25 201 ILE A C 1
ATOM 1575 O O . ILE A 1 201 ? 17.595 30.713 -12.064 1.00 40.25 201 ILE A O 1
ATOM 1579 N N . THR A 1 202 ? 17.427 32.864 -11.410 1.00 42.16 202 THR A N 1
ATOM 1580 C CA . THR A 1 202 ? 18.667 32.941 -10.615 1.00 42.16 202 THR A CA 1
ATOM 1581 C C . THR A 1 202 ? 18.318 33.116 -9.157 1.00 42.16 202 THR A C 1
ATOM 1583 O O . THR A 1 202 ? 17.414 33.943 -8.906 1.00 42.16 202 THR A O 1
#